Protein AF-B9TML6-F1 (afdb_monomer_lite)

Radius of gyration: 19.42 Å; chains: 1; bounding box: 52×46×49 Å

Structure (mmCIF, N/CA/C/O backbone):
data_AF-B9TML6-F1
#
_entry.id   AF-B9TML6-F1
#
loop_
_atom_site.group_PDB
_atom_site.id
_atom_site.type_symbol
_atom_site.label_atom_id
_atom_site.label_alt_id
_atom_site.label_comp_id
_atom_site.label_asym_id
_atom_site.label_entity_id
_atom_site.label_seq_id
_atom_site.pdbx_PDB_ins_code
_atom_site.Cartn_x
_atom_site.Cartn_y
_atom_site.Cartn_z
_atom_site.occupancy
_atom_site.B_iso_or_equiv
_atom_site.auth_seq_id
_atom_site.auth_comp_id
_atom_site.auth_asym_id
_atom_site.auth_atom_id
_atom_site.pdbx_PDB_model_num
ATOM 1 N N . MET A 1 1 ? -9.727 -17.013 -5.588 1.00 80.00 1 MET A N 1
ATOM 2 C CA . MET A 1 1 ? -9.306 -15.836 -4.798 1.00 80.00 1 MET A CA 1
ATOM 3 C C . MET A 1 1 ? -10.436 -15.204 -3.983 1.00 80.00 1 MET A C 1
ATOM 5 O O . MET A 1 1 ? -10.333 -15.235 -2.771 1.00 80.00 1 MET A O 1
ATOM 9 N N . ASN A 1 2 ? -11.520 -14.690 -4.584 1.00 82.75 2 ASN A N 1
ATOM 10 C CA . ASN A 1 2 ? -12.543 -13.924 -3.839 1.00 82.75 2 ASN A CA 1
ATOM 11 C C . ASN A 1 2 ? -13.121 -14.637 -2.608 1.00 82.75 2 ASN A C 1
ATOM 13 O O . ASN A 1 2 ? -13.168 -14.024 -1.554 1.00 82.75 2 ASN A O 1
ATOM 17 N N . ARG A 1 3 ? -13.491 -15.921 -2.714 1.00 85.56 3 ARG A N 1
ATOM 18 C CA . ARG A 1 3 ? -13.964 -16.702 -1.554 1.00 85.56 3 ARG A CA 1
ATOM 19 C C . ARG A 1 3 ? -12.933 -16.762 -0.427 1.00 85.56 3 ARG A C 1
ATOM 21 O O . ARG A 1 3 ? -13.266 -16.479 0.703 1.00 85.56 3 ARG A O 1
ATOM 28 N N . ILE A 1 4 ? -11.660 -17.006 -0.740 1.00 87.69 4 ILE A N 1
ATOM 29 C CA . ILE A 1 4 ? -10.574 -17.028 0.260 1.00 87.69 4 ILE A CA 1
ATOM 30 C C . ILE A 1 4 ? -10.488 -15.682 0.999 1.00 87.69 4 ILE A C 1
ATOM 32 O O . ILE A 1 4 ? -10.359 -15.639 2.216 1.00 87.69 4 ILE A O 1
ATOM 36 N N . VAL A 1 5 ? -10.593 -14.568 0.271 1.00 86.56 5 VAL A N 1
ATOM 37 C CA . VAL A 1 5 ? -10.527 -13.231 0.877 1.00 86.56 5 VAL A CA 1
ATOM 38 C C . VAL A 1 5 ? -11.764 -12.940 1.732 1.00 86.56 5 VAL A C 1
ATOM 40 O O . VAL A 1 5 ? -11.632 -12.541 2.885 1.00 86.56 5 VAL A O 1
ATOM 43 N N . GLN A 1 6 ? -12.957 -13.138 1.171 1.00 85.50 6 GLN A N 1
ATOM 44 C CA . GLN A 1 6 ? -14.222 -12.784 1.819 1.00 85.50 6 GLN A CA 1
ATOM 45 C C . GLN A 1 6 ? -14.554 -13.723 2.983 1.00 85.50 6 GLN A C 1
ATOM 47 O O . GLN A 1 6 ? -14.945 -13.266 4.054 1.00 85.50 6 GLN A O 1
ATOM 52 N N . ASP A 1 7 ? -14.356 -15.023 2.781 1.00 86.38 7 ASP A N 1
ATOM 53 C CA . ASP A 1 7 ? -14.795 -16.062 3.706 1.00 86.38 7 ASP A CA 1
ATOM 54 C C . ASP A 1 7 ? -13.730 -16.370 4.771 1.00 86.38 7 ASP A C 1
ATOM 56 O O . ASP A 1 7 ? -14.095 -16.824 5.850 1.00 86.38 7 ASP A O 1
ATOM 60 N N . ASN A 1 8 ? -12.440 -16.082 4.526 1.00 88.75 8 ASN A N 1
ATOM 61 C CA . ASN A 1 8 ? -11.364 -16.380 5.484 1.00 88.75 8 ASN A CA 1
ATOM 62 C C . ASN A 1 8 ? -10.639 -15.108 5.945 1.00 88.75 8 ASN A C 1
ATOM 64 O O . ASN A 1 8 ? -10.684 -14.767 7.128 1.00 88.75 8 ASN A O 1
ATOM 68 N N . ALA A 1 9 ? -9.991 -14.382 5.026 1.00 89.44 9 ALA A N 1
ATOM 69 C CA . ALA A 1 9 ? -9.112 -13.267 5.395 1.00 89.44 9 ALA A CA 1
ATOM 70 C C . ALA A 1 9 ? -9.860 -12.173 6.172 1.00 89.44 9 ALA A C 1
ATOM 72 O O . ALA A 1 9 ? -9.376 -11.696 7.198 1.00 89.44 9 ALA A O 1
ATOM 73 N N . TYR A 1 10 ? -11.067 -11.802 5.734 1.00 88.62 10 TYR A N 1
ATOM 74 C CA . TYR A 1 10 ? -11.874 -10.804 6.440 1.00 88.62 10 TYR A CA 1
ATOM 75 C C . TYR A 1 10 ? -12.418 -11.283 7.784 1.00 88.62 10 TYR A C 1
ATOM 77 O O . TYR A 1 10 ? -12.566 -10.457 8.684 1.00 88.62 10 TYR A O 1
ATOM 85 N N . GLN A 1 11 ? -12.636 -12.585 7.976 1.00 89.62 11 GLN A N 1
ATOM 86 C CA . GLN A 1 11 ? -13.000 -13.113 9.293 1.00 89.62 11 GLN A CA 1
ATOM 87 C C . GLN A 1 11 ? -11.833 -13.004 10.279 1.00 89.62 11 GLN A C 1
ATOM 89 O O . GLN A 1 11 ? -12.021 -12.531 11.401 1.00 89.62 11 GLN A O 1
ATOM 94 N N . GLN A 1 12 ? -10.618 -13.369 9.853 1.00 91.06 12 GLN A N 1
ATOM 95 C CA . GLN A 1 12 ? -9.415 -13.199 10.677 1.00 91.06 12 GLN A CA 1
ATOM 96 C C . GLN A 1 12 ? -9.164 -11.719 10.989 1.00 91.06 12 GLN A C 1
ATOM 98 O O . GLN A 1 12 ? -8.858 -11.354 12.123 1.00 91.06 12 GLN A O 1
ATOM 103 N N . LEU A 1 13 ? -9.353 -10.844 10.003 1.00 92.44 13 LEU A N 1
ATOM 104 C CA . LEU A 1 13 ? -9.166 -9.410 10.176 1.00 92.44 13 LEU A CA 1
ATOM 105 C C . LEU A 1 13 ? -10.182 -8.800 11.152 1.00 92.44 13 LEU A C 1
ATOM 107 O O . LEU A 1 13 ? -9.804 -7.980 11.984 1.00 92.44 13 LEU A O 1
ATOM 111 N N . ASP A 1 14 ? -11.448 -9.225 11.102 1.00 93.00 14 ASP A N 1
ATOM 112 C CA . ASP A 1 14 ? -12.479 -8.811 12.063 1.00 93.00 14 ASP A CA 1
ATOM 113 C C . ASP A 1 14 ? -12.187 -9.344 13.479 1.00 93.00 14 ASP A C 1
ATOM 115 O O . ASP A 1 14 ? -12.376 -8.620 14.461 1.00 93.00 14 ASP A O 1
ATOM 119 N N . TYR A 1 15 ? -11.642 -10.562 13.599 1.00 93.75 15 TYR A N 1
ATOM 120 C CA . TYR A 1 15 ? -11.131 -11.086 14.869 1.00 93.75 15 TYR A CA 1
ATOM 121 C C . TYR A 1 15 ? -10.017 -10.196 15.438 1.00 93.75 15 TYR A C 1
ATOM 123 O O . TYR A 1 15 ? -10.124 -9.740 16.579 1.00 93.75 15 TYR A O 1
ATOM 131 N N . PHE A 1 16 ? -8.982 -9.891 14.648 1.00 94.00 16 PHE A N 1
ATOM 132 C CA . PHE A 1 16 ? -7.877 -9.038 15.095 1.00 94.00 16 PHE A CA 1
ATOM 133 C C . PHE A 1 16 ? -8.331 -7.610 15.401 1.00 94.00 16 PHE A C 1
ATOM 135 O O . PHE A 1 16 ? -7.851 -7.015 16.366 1.00 94.00 16 PHE A O 1
ATOM 142 N N . PHE A 1 17 ? -9.296 -7.083 14.646 1.00 96.19 17 PHE A N 1
ATOM 143 C CA . PHE A 1 17 ? -9.922 -5.793 14.921 1.00 96.19 17 PHE A CA 1
ATOM 144 C C . PHE A 1 17 ? -10.561 -5.775 16.311 1.00 96.19 17 PHE A C 1
ATOM 146 O O . PHE A 1 17 ? -10.231 -4.922 17.134 1.00 96.19 17 PHE A O 1
ATOM 153 N N . LYS A 1 18 ? -11.440 -6.741 16.602 1.00 96.06 18 LYS A N 1
ATOM 154 C CA . LYS A 1 18 ? -12.132 -6.848 17.897 1.00 96.06 18 LYS A CA 1
ATOM 155 C C . LYS A 1 18 ? -11.157 -7.077 19.047 1.00 96.06 18 LYS A C 1
ATOM 157 O O . LYS A 1 18 ? -11.295 -6.460 20.105 1.00 96.06 18 LYS A O 1
ATOM 162 N N . LYS A 1 19 ? -10.159 -7.939 18.834 1.00 96.44 19 LYS A N 1
ATOM 163 C CA . LYS A 1 19 ? -9.112 -8.223 19.817 1.00 96.44 19 LYS A CA 1
ATOM 164 C C . LYS A 1 19 ? -8.326 -6.958 20.155 1.00 96.44 19 LYS A C 1
ATOM 166 O O . LYS A 1 19 ? -8.203 -6.628 21.330 1.00 96.44 19 LYS A O 1
ATOM 171 N N . LEU A 1 20 ? -7.869 -6.208 19.150 1.00 96.69 20 LEU A N 1
ATOM 172 C CA . LEU A 1 20 ? -7.125 -4.968 19.369 1.00 96.69 20 LEU A CA 1
ATOM 173 C C . LEU A 1 20 ? -7.991 -3.865 19.992 1.00 96.69 20 LEU A C 1
ATOM 175 O O . LEU A 1 20 ? -7.527 -3.175 20.895 1.00 96.69 20 LEU A O 1
ATOM 179 N N . ALA A 1 21 ? -9.250 -3.727 19.575 1.00 96.81 21 ALA A N 1
ATOM 180 C CA . ALA A 1 21 ? -10.183 -2.774 20.178 1.00 96.81 21 ALA A CA 1
ATOM 181 C C . ALA A 1 21 ? -10.402 -3.041 21.680 1.00 96.81 21 ALA A C 1
ATOM 183 O O . ALA A 1 21 ? -10.514 -2.106 22.475 1.00 96.81 21 ALA A O 1
ATOM 184 N N . THR A 1 22 ? -10.417 -4.319 22.068 1.00 97.06 22 THR A N 1
ATOM 185 C CA . THR A 1 22 ? -10.632 -4.757 23.453 1.00 97.06 22 THR A CA 1
ATOM 186 C C . THR A 1 22 ? -9.359 -4.657 24.295 1.00 97.06 22 THR A C 1
ATOM 188 O O . THR A 1 22 ? -9.373 -4.075 25.377 1.00 97.06 22 THR A O 1
ATOM 191 N N . GLU A 1 23 ? -8.254 -5.227 23.811 1.00 97.00 23 GLU A N 1
ATOM 192 C CA . GLU A 1 23 ? -7.016 -5.406 24.585 1.00 97.00 23 GLU A CA 1
ATOM 193 C C . GLU A 1 23 ? -6.050 -4.218 24.468 1.00 97.00 23 GLU A C 1
ATOM 195 O O . GLU A 1 23 ? -5.189 -4.036 25.333 1.00 97.00 23 GLU A O 1
ATOM 200 N N . LYS A 1 24 ? -6.207 -3.379 23.435 1.00 94.88 24 LYS A N 1
ATOM 201 C CA . LYS A 1 24 ? -5.390 -2.184 23.178 1.00 94.88 24 LYS A CA 1
ATOM 202 C C . LYS A 1 24 ? -3.889 -2.514 23.178 1.00 94.88 24 LYS A C 1
ATOM 204 O O . LYS A 1 24 ? -3.476 -3.540 22.644 1.00 94.88 24 LYS A O 1
ATOM 209 N N . GLU A 1 25 ? -3.059 -1.664 23.783 1.00 93.00 25 GLU A N 1
ATOM 210 C CA . GLU A 1 25 ? -1.607 -1.872 23.919 1.00 93.00 25 GLU A CA 1
ATOM 211 C C . GLU A 1 25 ? -1.243 -3.153 24.691 1.00 93.00 25 GLU A C 1
ATOM 213 O O . GLU A 1 25 ? -0.120 -3.645 24.579 1.00 93.00 25 GLU A O 1
ATOM 218 N N . GLY A 1 26 ? -2.190 -3.703 25.462 1.00 94.81 26 GLY A N 1
ATOM 219 C CA . GLY A 1 26 ? -2.042 -4.953 26.202 1.00 94.81 26 GLY A CA 1
ATOM 220 C C . GLY A 1 26 ? -2.213 -6.215 25.355 1.00 94.81 26 GLY A C 1
ATOM 221 O O . GLY A 1 26 ? -2.091 -7.308 25.905 1.00 94.81 26 GLY A O 1
ATOM 222 N N . ILE A 1 27 ? -2.487 -6.090 24.050 1.00 95.56 27 ILE A N 1
ATOM 223 C CA . ILE A 1 27 ? -2.681 -7.239 23.164 1.00 95.56 27 ILE A CA 1
ATOM 224 C C . ILE A 1 27 ? -1.459 -8.169 23.157 1.00 95.56 27 ILE A C 1
ATOM 226 O O . ILE A 1 27 ? -0.306 -7.736 23.052 1.00 95.56 27 ILE A O 1
ATOM 230 N N . VAL A 1 28 ? -1.736 -9.472 23.217 1.00 94.38 28 VAL A N 1
ATOM 231 C CA . VAL A 1 28 ? -0.744 -10.538 23.043 1.00 94.38 28 VAL A CA 1
ATOM 232 C C . VAL A 1 28 ? -1.143 -11.416 21.860 1.00 94.38 28 VAL A C 1
ATOM 234 O O . VAL A 1 28 ? -2.297 -11.841 21.760 1.00 94.38 28 VAL A O 1
ATOM 237 N N . MET A 1 29 ? -0.183 -11.688 20.975 1.00 90.94 29 MET A N 1
ATOM 238 C CA . MET A 1 29 ? -0.327 -12.580 19.819 1.00 90.94 29 MET A CA 1
ATOM 239 C C . MET A 1 29 ? 0.812 -13.597 19.844 1.00 90.94 29 MET A C 1
ATOM 241 O O . MET A 1 29 ? 1.977 -13.203 19.895 1.00 90.94 29 MET A O 1
ATOM 245 N N . ASP A 1 30 ? 0.480 -14.887 19.891 1.00 89.62 30 ASP A N 1
ATOM 246 C CA . ASP A 1 30 ? 1.447 -15.996 19.937 1.00 89.62 30 ASP A CA 1
ATOM 247 C C . ASP A 1 30 ? 2.535 -15.826 21.013 1.00 89.62 30 ASP A C 1
ATOM 249 O O . ASP A 1 30 ? 3.722 -16.058 20.799 1.00 89.62 30 ASP A O 1
ATOM 253 N N . GLY A 1 31 ? 2.126 -15.351 22.195 1.00 91.81 31 GLY A N 1
ATOM 254 C CA . GLY A 1 31 ? 3.025 -15.092 23.325 1.00 91.81 31 GLY A CA 1
ATOM 255 C C . GLY A 1 31 ? 3.874 -13.821 23.201 1.00 91.81 31 GLY A C 1
ATOM 256 O O . GLY A 1 31 ? 4.666 -13.529 24.095 1.00 91.81 31 GLY A O 1
ATOM 257 N N . THR A 1 32 ? 3.703 -13.036 22.136 1.00 91.94 32 THR A N 1
ATOM 258 C CA . THR A 1 32 ? 4.442 -11.790 21.893 1.00 91.94 32 THR A CA 1
ATOM 259 C C . THR A 1 32 ? 3.571 -10.558 22.134 1.00 91.94 32 THR A C 1
ATOM 261 O O . THR A 1 32 ? 2.361 -10.594 21.921 1.00 91.94 32 THR A O 1
ATOM 264 N N . SER A 1 33 ? 4.183 -9.453 22.573 1.00 93.81 33 SER A N 1
ATOM 265 C CA . SER A 1 33 ? 3.533 -8.138 22.679 1.00 93.81 33 SER A CA 1
ATOM 266 C C . SER A 1 33 ? 3.885 -7.292 21.447 1.00 93.81 33 SER A C 1
ATOM 268 O O . SER A 1 33 ? 4.979 -6.719 21.411 1.00 93.81 33 SER A O 1
ATOM 270 N N . PRO A 1 34 ? 2.994 -7.163 20.447 1.00 90.81 34 PRO A N 1
ATOM 271 C CA . PRO A 1 34 ? 3.311 -6.523 19.168 1.00 90.81 34 PRO A CA 1
ATOM 272 C C . PRO A 1 34 ? 3.770 -5.068 19.320 1.00 90.81 34 PRO A C 1
ATOM 274 O O . PRO A 1 34 ? 4.733 -4.654 18.678 1.00 90.81 34 PRO A O 1
ATOM 277 N N . PHE A 1 35 ? 3.163 -4.315 20.243 1.00 91.31 35 PHE A N 1
ATOM 278 C CA . PHE A 1 35 ? 3.528 -2.922 20.536 1.00 91.31 35 PHE A CA 1
ATOM 279 C C . PHE A 1 35 ? 4.907 -2.749 21.194 1.00 91.31 35 PHE A C 1
ATOM 281 O O . PHE A 1 35 ? 5.397 -1.631 21.302 1.00 91.31 35 PHE A O 1
ATOM 288 N N . LYS A 1 36 ? 5.562 -3.842 21.607 1.00 90.94 36 LYS A N 1
ATOM 289 C CA . LYS A 1 36 ? 6.926 -3.837 22.165 1.00 90.94 36 LYS A CA 1
ATOM 290 C C . LYS A 1 36 ? 7.972 -4.400 21.197 1.00 90.94 36 LYS A C 1
ATOM 292 O O . LYS A 1 36 ? 9.129 -4.546 21.574 1.00 90.94 36 LYS A O 1
ATOM 297 N N . SER A 1 37 ? 7.582 -4.723 19.963 1.00 87.44 37 SER A N 1
ATOM 298 C CA . SER A 1 37 ? 8.462 -5.355 18.968 1.00 87.44 37 SER A CA 1
ATOM 299 C C . SER A 1 37 ? 9.495 -4.408 18.342 1.00 87.44 37 SER A C 1
ATOM 301 O O . SER A 1 37 ? 10.453 -4.874 17.731 1.00 87.44 37 SER A O 1
ATOM 303 N N . GLY A 1 38 ? 9.310 -3.088 18.467 1.00 88.00 38 GLY A N 1
ATOM 304 C CA . GLY A 1 38 ? 10.141 -2.094 17.780 1.00 88.00 38 GLY A CA 1
ATOM 305 C C . GLY A 1 38 ? 9.853 -1.970 16.276 1.00 88.00 38 GLY A C 1
ATOM 306 O O . GLY A 1 38 ? 10.683 -1.439 15.537 1.00 88.00 38 GLY A O 1
ATOM 307 N N . ASP A 1 39 ? 8.699 -2.460 15.804 1.00 91.19 39 ASP A N 1
ATOM 308 C CA . ASP A 1 39 ? 8.278 -2.321 14.408 1.00 91.19 39 ASP A CA 1
ATOM 309 C C . ASP A 1 39 ? 8.006 -0.851 14.045 1.00 91.19 39 ASP A C 1
ATOM 311 O O . ASP A 1 39 ? 6.999 -0.257 14.430 1.00 91.19 39 ASP A O 1
ATOM 315 N N . LYS A 1 40 ? 8.905 -0.289 13.232 1.00 91.94 40 LYS A N 1
ATOM 316 C CA . LYS A 1 40 ? 8.892 1.104 12.759 1.00 91.94 40 LYS A CA 1
ATOM 317 C C . LYS A 1 40 ? 7.721 1.449 11.831 1.00 91.94 40 LYS A C 1
ATOM 319 O O . LYS A 1 40 ? 7.590 2.606 11.436 1.00 91.94 40 LYS A O 1
ATOM 324 N N . PHE A 1 41 ? 6.922 0.463 11.423 1.00 94.81 41 PHE A N 1
ATOM 325 C CA . PHE A 1 41 ? 5.795 0.624 10.499 1.00 94.81 41 PHE A CA 1
ATOM 326 C C . PHE A 1 41 ? 4.451 0.280 11.146 1.00 94.81 41 PHE A C 1
ATOM 328 O O . PHE A 1 41 ? 3.427 0.262 10.456 1.00 94.81 41 PHE A O 1
ATOM 335 N N . LEU A 1 42 ? 4.453 -0.040 12.445 1.00 94.25 42 LEU A N 1
ATOM 336 C CA . LEU A 1 42 ? 3.300 -0.606 13.136 1.00 94.25 42 LEU A CA 1
ATOM 337 C C . LEU A 1 42 ? 2.039 0.263 13.011 1.00 94.25 42 LEU A C 1
ATOM 339 O O . LEU A 1 42 ? 1.012 -0.293 12.617 1.00 94.25 42 LEU A O 1
ATOM 343 N N . PRO A 1 43 ? 2.073 1.593 13.241 1.00 96.31 43 PRO A N 1
ATOM 344 C CA . PRO A 1 43 ? 0.866 2.411 13.123 1.00 96.31 43 PRO A CA 1
ATOM 345 C C . PRO A 1 43 ? 0.258 2.361 11.718 1.00 96.31 43 PRO A C 1
ATOM 347 O O . PRO A 1 43 ? -0.953 2.214 11.572 1.00 96.31 43 PRO A O 1
ATOM 350 N N . GLY A 1 44 ? 1.094 2.409 10.675 1.00 97.62 44 GLY A N 1
ATOM 351 C CA . GLY A 1 44 ? 0.646 2.276 9.290 1.00 97.62 44 GLY A CA 1
ATOM 352 C C . GLY A 1 44 ? 0.028 0.915 8.973 1.00 97.62 44 GLY A C 1
ATOM 353 O O . GLY A 1 44 ? -1.009 0.858 8.315 1.00 97.62 44 GLY A O 1
ATOM 354 N N . LYS A 1 45 ? 0.624 -0.179 9.467 1.00 95.88 45 LYS A N 1
ATOM 355 C CA . LYS A 1 45 ? 0.088 -1.541 9.295 1.00 95.88 45 LYS A CA 1
ATOM 356 C C . LYS A 1 45 ? -1.253 -1.719 10.004 1.00 95.88 45 LYS A C 1
ATOM 358 O O . LYS A 1 45 ? -2.170 -2.291 9.421 1.00 95.88 45 LYS A O 1
ATOM 3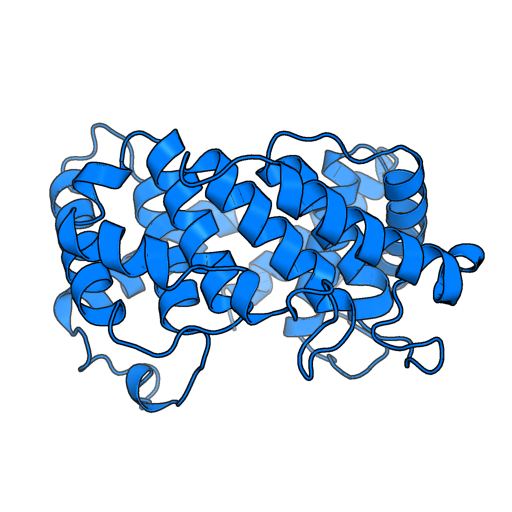63 N N . VAL A 1 46 ? -1.375 -1.208 11.232 1.00 96.19 46 VAL A N 1
ATOM 364 C CA . VAL A 1 46 ? -2.631 -1.228 11.997 1.00 96.19 46 VAL A CA 1
ATOM 365 C C . VAL A 1 46 ? -3.705 -0.429 11.265 1.00 96.19 46 VAL A C 1
ATOM 367 O O . VAL A 1 46 ? -4.799 -0.948 11.060 1.00 96.19 46 VAL A O 1
ATOM 370 N N . ALA A 1 47 ? -3.388 0.785 10.805 1.00 97.88 47 ALA A N 1
ATOM 371 C CA . ALA A 1 47 ? -4.317 1.594 10.021 1.00 97.88 47 ALA A CA 1
ATOM 372 C C . ALA A 1 47 ? -4.785 0.844 8.763 1.00 97.88 47 ALA A C 1
ATOM 374 O O . ALA A 1 47 ? -5.985 0.662 8.577 1.00 97.88 47 ALA A O 1
ATOM 375 N N . ALA A 1 48 ? -3.858 0.332 7.948 1.00 96.81 48 ALA A N 1
ATOM 376 C CA . ALA A 1 48 ? -4.192 -0.375 6.712 1.00 96.81 48 ALA A CA 1
ATOM 377 C C . ALA A 1 48 ? -5.017 -1.643 6.950 1.00 96.81 48 ALA A C 1
ATOM 379 O O . ALA A 1 48 ? -6.076 -1.811 6.342 1.00 96.81 48 ALA A O 1
ATOM 380 N N . GLY A 1 49 ? -4.573 -2.509 7.863 1.00 94.31 49 GLY A N 1
ATOM 381 C CA . GLY A 1 49 ? -5.280 -3.741 8.193 1.00 94.31 49 GLY A CA 1
ATOM 382 C C . GLY A 1 49 ? -6.681 -3.458 8.729 1.00 94.31 49 GLY A C 1
ATOM 383 O O . GLY A 1 49 ? -7.669 -3.945 8.192 1.00 94.31 49 GLY A O 1
ATOM 384 N N . LEU A 1 50 ? -6.810 -2.616 9.750 1.00 95.38 50 LEU A N 1
ATOM 385 C CA . LEU A 1 50 ? -8.113 -2.373 10.371 1.00 95.38 50 LEU A CA 1
ATOM 386 C C . LEU A 1 50 ? -9.028 -1.486 9.517 1.00 95.38 50 LEU A C 1
ATOM 388 O O . LEU A 1 50 ? -10.250 -1.623 9.570 1.00 95.38 50 LEU A O 1
ATOM 392 N N . GLY A 1 51 ? -8.458 -0.622 8.676 1.00 96.81 51 GLY A N 1
ATOM 393 C CA . GLY A 1 51 ? -9.200 0.193 7.720 1.00 96.81 51 GLY A CA 1
ATOM 394 C C . GLY A 1 51 ? -9.936 -0.664 6.691 1.00 96.81 51 GLY A C 1
ATOM 395 O O . GLY A 1 51 ? -11.067 -0.343 6.327 1.00 96.81 51 GLY A O 1
ATOM 396 N N . HIS A 1 52 ? -9.362 -1.804 6.290 1.00 94.50 52 HIS A N 1
ATOM 397 C CA . HIS A 1 52 ? -10.042 -2.766 5.421 1.00 94.50 52 HIS A CA 1
ATOM 398 C C . HIS A 1 52 ? -11.332 -3.326 6.033 1.00 94.50 52 HIS A C 1
ATOM 400 O O . HIS A 1 52 ? -12.281 -3.559 5.284 1.00 94.50 52 HIS A O 1
ATOM 406 N N . VAL A 1 53 ? -11.416 -3.490 7.359 1.00 95.50 53 VAL A N 1
ATOM 407 C CA . VAL A 1 53 ? -12.659 -3.923 8.025 1.00 95.50 53 VAL A CA 1
ATOM 408 C C . VAL A 1 53 ? -13.753 -2.880 7.833 1.00 95.50 53 VAL A C 1
ATOM 410 O O . VAL A 1 53 ? -14.877 -3.222 7.471 1.00 95.50 53 VAL A O 1
ATOM 413 N N . LEU A 1 54 ? -13.426 -1.600 8.024 1.00 96.94 54 LEU A N 1
ATOM 414 C CA . LEU A 1 54 ? -14.383 -0.508 7.845 1.00 96.94 54 LEU A CA 1
ATOM 415 C C . LEU A 1 54 ? -14.847 -0.394 6.393 1.00 96.94 54 LEU A C 1
ATOM 417 O O . LEU A 1 54 ? -16.041 -0.276 6.137 1.00 96.94 54 LEU A O 1
ATOM 421 N N . LEU A 1 55 ? -13.906 -0.455 5.448 1.00 95.81 55 LEU A N 1
ATOM 422 C CA . LEU A 1 55 ? -14.176 -0.302 4.017 1.00 95.81 55 LEU A CA 1
ATOM 423 C C . LEU A 1 55 ? -15.022 -1.444 3.435 1.00 95.81 55 LEU A C 1
ATOM 425 O O . LEU A 1 55 ? -15.699 -1.234 2.433 1.00 95.81 55 LEU A O 1
ATOM 429 N N . ASN A 1 56 ? -14.997 -2.626 4.059 1.00 93.38 56 ASN A N 1
ATOM 430 C CA . ASN A 1 56 ? -15.787 -3.790 3.643 1.00 93.38 56 ASN A CA 1
ATOM 431 C C . ASN A 1 56 ? -17.030 -4.039 4.511 1.00 93.38 56 ASN A C 1
ATOM 433 O O . ASN A 1 56 ? -17.779 -4.974 4.244 1.00 93.38 56 ASN A O 1
ATOM 437 N N . THR A 1 57 ? -17.277 -3.220 5.536 1.00 94.25 57 THR A N 1
ATOM 438 C CA . THR A 1 57 ? -18.519 -3.300 6.314 1.00 94.25 57 THR A CA 1
ATOM 439 C C . THR A 1 57 ? -19.634 -2.550 5.559 1.00 94.25 57 THR A C 1
ATOM 441 O O . THR A 1 57 ? -19.423 -1.391 5.187 1.00 94.25 57 THR A O 1
ATOM 444 N N . PRO A 1 58 ? -20.816 -3.158 5.317 1.00 94.56 58 PRO A N 1
ATOM 445 C CA . PRO A 1 58 ? -21.938 -2.481 4.663 1.00 94.56 58 PRO A CA 1
ATOM 446 C C . PRO A 1 58 ? -22.345 -1.183 5.372 1.00 94.56 58 PRO A C 1
ATOM 448 O O . PRO A 1 58 ? -22.250 -1.061 6.593 1.00 94.56 58 PRO A O 1
ATOM 451 N N . LYS A 1 59 ? -22.818 -0.188 4.611 1.00 93.62 59 LYS A N 1
ATOM 452 C CA . LYS A 1 59 ? -23.154 1.146 5.154 1.00 93.62 59 LYS A CA 1
ATOM 453 C C . LYS A 1 59 ? -24.313 1.121 6.155 1.00 93.62 59 LYS A C 1
ATOM 455 O O . LYS A 1 59 ? -24.384 1.992 7.018 1.00 93.62 59 LYS A O 1
ATOM 460 N N . ASP A 1 60 ? -25.211 0.161 5.998 1.00 95.12 60 ASP A N 1
ATOM 461 C CA . ASP A 1 60 ? -26.390 -0.105 6.819 1.00 95.12 60 ASP A CA 1
ATOM 462 C C . ASP A 1 60 ? -26.142 -1.161 7.908 1.00 95.12 60 ASP A C 1
ATOM 464 O O . ASP A 1 60 ? -27.050 -1.472 8.677 1.00 95.12 60 ASP A O 1
ATOM 468 N N . ASP A 1 61 ? -24.914 -1.680 8.021 1.00 96.69 61 ASP A N 1
ATOM 469 C CA . ASP A 1 61 ? -24.557 -2.639 9.060 1.00 96.69 61 ASP A CA 1
ATOM 470 C C . ASP A 1 61 ? -24.666 -1.986 10.457 1.00 96.69 61 ASP A C 1
ATOM 472 O O . ASP A 1 61 ? -24.025 -0.957 10.720 1.00 96.69 61 ASP A O 1
ATOM 476 N N . PRO A 1 62 ? -25.439 -2.571 11.393 1.00 97.50 62 PRO A N 1
ATOM 477 C CA . PRO A 1 62 ? -25.658 -1.992 12.718 1.00 97.50 62 PRO A CA 1
ATOM 478 C C . PRO A 1 62 ? -24.390 -1.949 13.584 1.00 97.50 62 PRO A C 1
ATOM 480 O O . PRO A 1 62 ? -24.339 -1.187 14.549 1.00 97.50 62 PRO A O 1
ATOM 483 N N . SER A 1 63 ? -23.357 -2.732 13.257 1.00 96.50 63 SER A N 1
ATOM 484 C CA . SER A 1 63 ? -22.064 -2.720 13.948 1.00 96.50 63 SER A CA 1
ATOM 485 C C . SER A 1 63 ? -21.135 -1.602 13.467 1.00 96.50 63 SER A C 1
ATOM 487 O O . SER A 1 63 ? -20.215 -1.222 14.198 1.00 96.50 63 SER A O 1
ATOM 489 N N . LEU A 1 64 ? -21.374 -1.025 12.280 1.00 97.50 64 LEU A N 1
ATOM 490 C CA . LEU A 1 64 ? -20.496 -0.015 11.683 1.00 97.50 64 LEU A CA 1
ATOM 491 C C . LEU A 1 64 ? -20.246 1.201 12.597 1.00 97.50 64 LEU A C 1
ATOM 493 O O . LEU A 1 64 ? -19.090 1.619 12.701 1.00 97.50 64 LEU A O 1
ATOM 497 N N . PRO A 1 65 ? -21.247 1.781 13.297 1.00 97.94 65 PRO A N 1
ATOM 498 C CA . PRO A 1 65 ? -20.999 2.879 14.230 1.00 97.94 65 PRO A CA 1
ATOM 499 C C . PRO A 1 65 ? -20.000 2.523 15.339 1.00 97.94 65 PRO A C 1
ATOM 501 O O . PRO A 1 65 ? -19.132 3.339 15.649 1.00 97.94 65 PRO A O 1
ATOM 504 N N . GLN A 1 66 ? -20.089 1.310 15.895 1.00 97.94 66 GLN A N 1
ATOM 505 C CA . GLN A 1 66 ? -19.164 0.846 16.929 1.00 97.94 66 GLN A CA 1
ATOM 506 C C . GLN A 1 66 ? -17.769 0.616 16.345 1.00 97.94 66 GLN A C 1
ATOM 508 O O . GLN A 1 66 ? -16.801 1.133 16.892 1.00 97.94 66 GLN A O 1
ATOM 513 N N . LYS A 1 67 ? -17.663 -0.046 15.184 1.00 98.06 67 LYS A N 1
ATOM 514 C CA . LYS A 1 67 ? -16.372 -0.249 14.507 1.00 98.06 67 LYS A CA 1
ATOM 515 C C . LYS A 1 67 ? -15.671 1.077 14.197 1.00 98.06 67 LYS A C 1
ATOM 517 O O . LYS A 1 67 ? -14.469 1.202 14.391 1.00 98.06 67 LYS A O 1
ATOM 522 N N . LEU A 1 68 ? -16.406 2.101 13.759 1.00 98.50 68 LEU A N 1
ATOM 523 C CA . LEU A 1 68 ? -15.837 3.433 13.521 1.00 98.50 68 LEU A CA 1
ATOM 524 C C . LEU A 1 68 ? -15.303 4.076 14.806 1.00 98.50 68 LEU A C 1
ATOM 526 O O . LEU A 1 68 ? -14.241 4.696 14.776 1.00 98.50 68 LEU A O 1
ATOM 530 N N . LYS A 1 69 ? -16.013 3.912 15.928 1.00 98.25 69 LYS A N 1
ATOM 531 C CA . LYS A 1 69 ? -15.545 4.377 17.238 1.00 98.25 69 LYS A CA 1
ATOM 532 C C . LYS A 1 69 ? -14.286 3.624 17.676 1.00 98.25 69 LYS A C 1
ATOM 534 O O . LYS A 1 69 ? -13.325 4.258 18.091 1.00 98.25 69 LYS A O 1
ATOM 539 N N . ASP A 1 70 ? -14.272 2.303 17.552 1.00 98.38 70 ASP A N 1
ATOM 540 C CA . ASP A 1 70 ? -13.127 1.479 17.946 1.00 98.38 70 ASP A CA 1
ATOM 541 C C . ASP A 1 70 ? -11.888 1.809 17.103 1.00 98.38 70 ASP A C 1
ATOM 543 O O . ASP A 1 70 ? -10.795 1.979 17.639 1.00 98.38 70 ASP A O 1
ATOM 547 N N . TYR A 1 71 ? -12.059 1.995 15.790 1.00 98.44 71 TYR A N 1
ATOM 548 C CA . TYR A 1 71 ? -10.975 2.436 14.913 1.00 98.44 71 TYR A CA 1
ATOM 549 C C . TYR A 1 71 ? -10.446 3.818 15.317 1.00 98.44 71 TYR A C 1
ATOM 551 O O . TYR A 1 71 ? -9.234 4.027 15.326 1.00 98.44 71 TYR A O 1
ATOM 559 N N . ARG A 1 72 ? -11.330 4.750 15.700 1.00 98.50 72 ARG A N 1
ATOM 560 C CA . ARG A 1 72 ? -10.931 6.067 16.214 1.00 98.50 72 ARG A CA 1
ATOM 561 C C . ARG A 1 72 ? -10.092 5.945 17.480 1.00 98.50 72 ARG A C 1
ATOM 563 O O . ARG A 1 72 ? -9.031 6.557 17.549 1.00 98.50 72 ARG A O 1
ATOM 570 N N . ASP A 1 73 ? -10.534 5.136 18.437 1.00 98.19 73 ASP A N 1
ATOM 571 C CA . ASP A 1 73 ? -9.817 4.921 19.696 1.00 98.19 73 ASP A CA 1
ATOM 572 C C . ASP A 1 73 ? -8.421 4.307 19.436 1.00 98.19 73 ASP A C 1
ATOM 574 O O . ASP A 1 73 ? -7.435 4.699 20.063 1.00 98.19 73 ASP A O 1
ATOM 578 N N . ILE A 1 74 ? -8.305 3.397 18.461 1.00 97.94 74 ILE A N 1
ATOM 579 C CA . ILE A 1 74 ? -7.026 2.806 18.028 1.00 97.94 74 ILE A CA 1
ATOM 580 C C . ILE A 1 74 ? -6.135 3.835 17.313 1.00 97.94 74 ILE A C 1
ATOM 582 O O . ILE A 1 74 ? -4.920 3.867 17.535 1.00 97.94 74 ILE A O 1
ATOM 586 N N . ALA A 1 75 ? -6.705 4.690 16.461 1.00 98.19 75 ALA A N 1
ATOM 587 C CA . ALA A 1 75 ? -5.967 5.761 15.796 1.00 98.19 75 ALA A CA 1
ATOM 588 C C . ALA A 1 75 ? -5.409 6.766 16.818 1.00 98.19 75 ALA A C 1
ATOM 590 O O . ALA A 1 75 ? -4.231 7.116 16.755 1.00 98.19 75 ALA A O 1
ATOM 591 N N . ASP A 1 76 ? -6.223 7.169 17.798 1.00 97.88 76 ASP A N 1
ATOM 592 C CA . ASP A 1 76 ? -5.822 8.065 18.887 1.00 97.88 76 ASP A CA 1
ATOM 593 C C . ASP A 1 76 ? -4.710 7.446 19.760 1.00 97.88 76 ASP A C 1
ATOM 595 O O . ASP A 1 76 ? -3.795 8.153 20.184 1.00 97.88 76 ASP A O 1
ATOM 599 N N . MET A 1 77 ? -4.749 6.128 19.985 1.00 96.19 77 MET A N 1
ATOM 600 C CA . MET A 1 77 ? -3.712 5.378 20.708 1.00 96.19 77 MET A CA 1
ATOM 601 C C . MET A 1 77 ? -2.386 5.311 19.931 1.00 96.19 77 MET A C 1
ATOM 603 O O . MET A 1 77 ? -1.313 5.481 20.502 1.00 96.19 77 MET A O 1
ATOM 607 N N . THR A 1 78 ? -2.441 5.077 18.619 1.00 96.25 78 THR A N 1
ATOM 608 C CA . THR A 1 78 ? -1.249 4.791 17.795 1.00 96.25 78 THR A CA 1
ATOM 609 C C . THR A 1 78 ? -0.573 6.031 17.212 1.00 96.25 78 THR A C 1
ATOM 611 O O . THR A 1 78 ? 0.594 5.961 16.836 1.00 96.25 78 THR A O 1
ATOM 614 N N . VAL A 1 79 ? -1.249 7.186 17.159 1.00 96.31 79 VAL A N 1
ATOM 615 C CA . VAL A 1 79 ? -0.713 8.418 16.538 1.00 96.31 79 VAL A CA 1
ATOM 616 C C . VAL A 1 79 ? 0.548 8.967 17.220 1.00 96.31 79 VAL A C 1
ATOM 618 O O . VAL A 1 79 ? 1.286 9.754 16.634 1.00 96.31 79 VAL A O 1
ATOM 621 N N . GLY A 1 80 ? 0.798 8.601 18.478 1.00 93.19 80 GLY A N 1
ATOM 622 C CA . GLY A 1 80 ? 2.002 9.009 19.208 1.00 93.19 80 GLY A CA 1
ATOM 623 C C . GLY A 1 80 ? 3.235 8.148 18.929 1.00 93.19 80 GLY A C 1
ATOM 624 O O . GLY A 1 80 ? 4.316 8.496 19.393 1.00 93.19 80 GLY A O 1
ATOM 625 N N . MET A 1 81 ? 3.077 7.028 18.221 1.00 94.12 81 MET A N 1
ATOM 626 C CA . MET A 1 81 ? 4.137 6.048 17.997 1.00 94.12 81 MET A CA 1
ATOM 627 C C . MET A 1 81 ? 4.980 6.396 16.767 1.00 94.12 81 MET A C 1
ATOM 629 O O . MET A 1 81 ? 4.507 7.046 15.830 1.00 94.12 81 MET A O 1
ATOM 633 N N . ASP A 1 82 ? 6.216 5.900 16.747 1.00 92.31 82 ASP A N 1
ATOM 634 C CA . ASP A 1 82 ? 7.097 6.019 15.589 1.00 92.31 82 ASP A CA 1
ATOM 635 C C . ASP A 1 82 ? 6.481 5.325 14.368 1.00 92.31 82 ASP A C 1
ATOM 637 O O . ASP A 1 82 ? 6.116 4.147 14.401 1.00 92.31 82 ASP A O 1
ATOM 641 N N . ASN A 1 83 ? 6.374 6.069 13.268 1.00 94.06 83 ASN A N 1
ATOM 642 C CA . ASN A 1 83 ? 5.844 5.570 12.008 1.00 94.06 83 ASN A CA 1
ATOM 643 C C . ASN A 1 83 ? 6.702 6.096 10.861 1.00 94.06 83 ASN A C 1
ATOM 645 O O . ASN A 1 83 ? 6.642 7.271 10.503 1.00 94.06 83 ASN A O 1
ATOM 649 N N . HIS A 1 84 ? 7.523 5.223 10.295 1.00 93.62 84 HIS A N 1
ATOM 650 C CA . HIS A 1 84 ? 8.513 5.591 9.296 1.00 93.62 84 HIS A CA 1
ATOM 651 C C . HIS A 1 84 ? 8.121 5.090 7.915 1.00 93.62 84 HIS A C 1
ATOM 653 O O . HIS A 1 84 ? 7.453 4.074 7.765 1.00 93.62 84 HIS A O 1
ATOM 659 N N . THR A 1 85 ? 8.588 5.798 6.897 1.00 94.19 85 THR A N 1
ATOM 660 C CA . THR A 1 85 ? 8.656 5.332 5.513 1.00 94.19 85 THR A CA 1
ATOM 661 C C . THR A 1 85 ? 7.399 4.632 4.968 1.00 94.19 85 THR A C 1
ATOM 663 O O . THR A 1 85 ? 6.404 5.292 4.676 1.00 94.19 85 THR A O 1
ATOM 666 N N . TRP A 1 86 ? 7.409 3.304 4.842 1.00 94.12 86 TRP A N 1
ATOM 667 C CA . TRP A 1 86 ? 6.271 2.506 4.387 1.00 94.12 86 TRP A CA 1
ATOM 668 C C . TRP A 1 86 ? 5.074 2.605 5.327 1.00 94.12 86 TRP A C 1
ATOM 670 O O . TRP A 1 8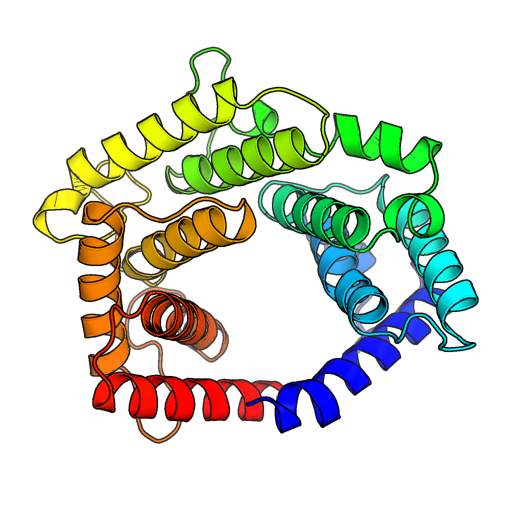6 ? 3.940 2.661 4.869 1.00 94.12 86 TRP A O 1
ATOM 680 N N . GLY A 1 87 ? 5.316 2.710 6.633 1.00 96.94 87 GLY A N 1
ATOM 681 C CA . GLY A 1 87 ? 4.277 2.977 7.618 1.00 96.94 87 GLY A CA 1
ATOM 682 C C . GLY A 1 87 ? 3.564 4.311 7.377 1.00 96.94 87 GLY A C 1
ATOM 683 O O . GLY A 1 87 ? 2.346 4.392 7.539 1.00 96.94 87 GLY A O 1
ATOM 684 N N . ILE A 1 88 ? 4.280 5.344 6.913 1.00 98.19 88 ILE A N 1
ATOM 685 C CA . ILE A 1 88 ? 3.656 6.612 6.502 1.00 98.19 88 ILE A CA 1
ATOM 686 C C . ILE A 1 88 ? 2.739 6.376 5.299 1.00 98.19 88 ILE A C 1
ATOM 688 O O . ILE A 1 88 ? 1.575 6.783 5.324 1.00 98.19 88 ILE A O 1
ATOM 692 N N . TYR A 1 89 ? 3.256 5.693 4.275 1.00 97.44 89 TYR A N 1
ATOM 693 C CA . TYR A 1 89 ? 2.509 5.364 3.063 1.00 97.44 89 TYR A CA 1
ATOM 694 C C . TYR A 1 89 ? 1.228 4.562 3.371 1.00 97.44 89 TYR A C 1
ATOM 696 O O . TYR A 1 89 ? 0.142 4.965 2.952 1.00 97.44 89 TYR A O 1
ATOM 704 N N . TYR A 1 90 ? 1.318 3.491 4.167 1.00 97.75 90 TYR A N 1
ATOM 705 C CA . TYR A 1 90 ? 0.165 2.663 4.539 1.00 97.75 90 TYR A CA 1
ATOM 706 C C . TYR A 1 90 ? -0.909 3.465 5.276 1.00 97.75 90 TYR A C 1
ATOM 708 O O . TYR A 1 90 ? -2.102 3.338 4.986 1.00 97.75 90 TYR A O 1
ATOM 716 N N . TYR A 1 91 ? -0.493 4.333 6.203 1.00 98.56 91 TYR A N 1
ATOM 717 C CA . TYR A 1 91 ? -1.433 5.137 6.973 1.00 98.56 91 TYR A CA 1
ATOM 718 C C . TYR A 1 91 ? -2.174 6.121 6.064 1.00 98.56 91 TYR A C 1
ATOM 720 O O . TYR A 1 91 ? -3.405 6.131 6.039 1.00 98.56 91 TYR A O 1
ATOM 728 N N . ILE A 1 92 ? -1.456 6.930 5.277 1.00 98.50 92 ILE A N 1
ATOM 729 C CA . ILE A 1 92 ? -2.114 7.944 4.446 1.00 98.50 92 ILE A CA 1
ATOM 730 C C . ILE A 1 92 ? -2.952 7.325 3.323 1.00 98.50 92 ILE A C 1
ATOM 732 O O . ILE A 1 92 ? -4.042 7.825 3.045 1.00 98.50 92 ILE A O 1
ATOM 736 N N . GLY A 1 93 ? -2.517 6.199 2.747 1.00 97.94 93 GLY A N 1
ATOM 737 C CA . GLY A 1 93 ? -3.324 5.430 1.795 1.00 97.94 93 GLY A CA 1
ATOM 738 C C . GLY A 1 93 ? -4.664 5.008 2.401 1.00 97.94 93 GLY A C 1
ATOM 739 O O . GLY A 1 93 ? -5.717 5.159 1.780 1.00 97.94 93 GLY A O 1
ATOM 740 N N . THR A 1 94 ? -4.652 4.586 3.666 1.00 98.44 94 THR A N 1
ATOM 741 C CA . THR A 1 94 ? -5.876 4.257 4.409 1.00 98.44 94 THR A CA 1
ATOM 742 C C . THR A 1 94 ? -6.769 5.478 4.613 1.00 98.44 94 THR A C 1
ATOM 744 O O . THR A 1 94 ? -7.976 5.398 4.384 1.00 98.44 94 THR A O 1
ATOM 747 N N . LEU A 1 95 ? -6.202 6.628 4.997 1.00 98.69 95 LEU A N 1
ATOM 748 C CA . LEU A 1 95 ? -6.975 7.863 5.179 1.00 98.69 95 LEU A CA 1
ATOM 749 C C . LEU A 1 95 ? -7.668 8.299 3.886 1.00 98.69 95 LEU A C 1
ATOM 751 O O . LEU A 1 95 ? -8.840 8.672 3.923 1.00 98.69 95 LEU A O 1
ATOM 755 N N . VAL A 1 96 ? -6.973 8.212 2.748 1.00 98.38 96 VAL A N 1
ATOM 756 C CA . VAL A 1 96 ? -7.544 8.520 1.431 1.00 98.38 96 VAL A CA 1
ATOM 757 C C . VAL A 1 96 ? -8.709 7.584 1.112 1.00 98.38 96 VAL A C 1
ATOM 759 O O . VAL A 1 96 ? -9.782 8.067 0.749 1.00 98.38 96 VAL A O 1
ATOM 762 N N . LYS A 1 97 ? -8.550 6.270 1.318 1.00 98.06 97 LYS A N 1
ATOM 763 C CA . LYS A 1 97 ? -9.624 5.284 1.093 1.00 98.06 97 LYS A CA 1
ATOM 764 C C . LYS A 1 97 ? -10.837 5.554 1.992 1.00 98.06 97 LYS A C 1
ATOM 766 O O . LYS A 1 97 ? -11.971 5.581 1.515 1.00 98.06 97 LYS A O 1
ATOM 771 N N . LEU A 1 98 ? -10.618 5.849 3.277 1.00 98.56 98 LEU A N 1
ATOM 772 C CA . LEU A 1 98 ? -11.687 6.229 4.209 1.00 98.56 98 LEU A CA 1
ATOM 773 C C . LEU A 1 98 ? -12.367 7.547 3.811 1.00 98.56 98 LEU A C 1
ATOM 775 O O . LEU A 1 98 ? -13.584 7.674 3.954 1.00 98.56 98 LEU A O 1
ATOM 779 N N . LYS A 1 99 ? -11.614 8.528 3.296 1.00 98.31 99 LYS A N 1
ATOM 780 C CA . LYS A 1 99 ? -12.156 9.798 2.789 1.00 98.31 99 LYS A CA 1
ATOM 781 C C . LYS A 1 99 ? -13.054 9.559 1.580 1.00 98.31 99 LYS A C 1
ATOM 783 O O . LYS A 1 99 ? -14.184 10.036 1.564 1.00 98.31 99 LYS A O 1
ATOM 788 N N . GLN A 1 100 ? -12.579 8.790 0.603 1.00 97.06 100 GLN A N 1
ATOM 789 C CA . GLN A 1 100 ? -13.337 8.432 -0.600 1.00 97.06 100 GLN A CA 1
ATOM 790 C C . GLN A 1 100 ? -14.623 7.661 -0.267 1.00 97.06 100 GLN A C 1
ATOM 792 O O . GLN A 1 100 ? -15.646 7.863 -0.915 1.00 97.06 100 GLN A O 1
ATOM 797 N N . ALA A 1 101 ? -14.600 6.834 0.781 1.00 97.50 101 ALA A N 1
ATOM 798 C CA . ALA A 1 101 ? -15.777 6.124 1.276 1.00 97.50 101 ALA A CA 1
ATOM 799 C C . ALA A 1 101 ? -16.748 6.998 2.105 1.00 97.50 101 ALA A C 1
ATOM 801 O O . ALA A 1 101 ? -17.830 6.529 2.462 1.00 97.50 101 ALA A O 1
ATOM 802 N N . GLY A 1 102 ? -16.387 8.247 2.430 1.00 97.81 102 GLY A N 1
ATOM 803 C CA . GLY A 1 102 ? -17.176 9.125 3.304 1.00 97.81 102 GLY A CA 1
ATOM 804 C C . GLY A 1 102 ? -17.147 8.720 4.785 1.00 97.81 102 GLY A C 1
ATOM 805 O O . GLY A 1 102 ? -18.070 9.035 5.532 1.00 97.81 102 GLY A O 1
ATOM 806 N N . LEU A 1 103 ? -16.113 7.989 5.215 1.00 98.31 103 LEU A N 1
ATOM 807 C CA . LEU A 1 103 ? -15.983 7.442 6.572 1.00 98.31 103 LEU A CA 1
ATOM 808 C C . LEU A 1 103 ? -14.954 8.180 7.438 1.00 98.31 103 LEU A C 1
ATOM 810 O O . LEU A 1 103 ? -15.012 8.068 8.662 1.00 98.31 103 LEU A O 1
ATOM 814 N N . LEU A 1 104 ? -14.031 8.934 6.832 1.00 98.56 104 LEU A N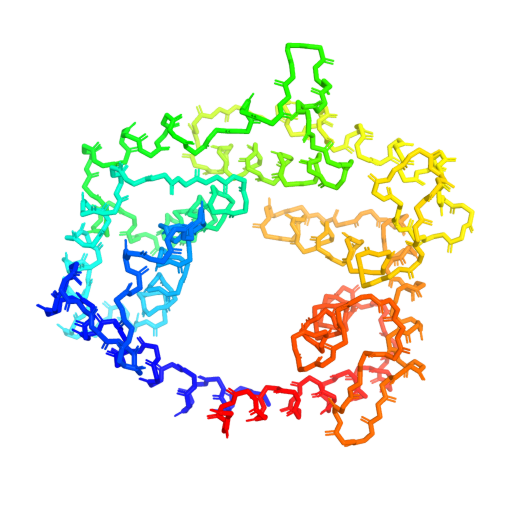 1
ATOM 815 C CA . LEU A 1 104 ? -12.856 9.499 7.509 1.00 98.56 104 LEU A CA 1
ATOM 816 C C . LEU A 1 104 ? -13.185 10.276 8.794 1.00 98.56 104 LEU A C 1
ATOM 818 O O . LEU A 1 104 ? -12.624 9.971 9.840 1.00 98.56 104 LEU A O 1
ATOM 822 N N . GLU A 1 105 ? -14.103 11.241 8.743 1.00 97.56 105 GLU A N 1
ATOM 823 C CA . GLU A 1 105 ? -14.425 12.109 9.894 1.00 97.56 105 GLU A CA 1
ATOM 824 C C . GLU A 1 105 ? -15.063 11.339 11.064 1.00 97.56 105 GLU A C 1
ATOM 826 O O . GLU A 1 105 ? -14.976 11.725 12.233 1.00 97.56 105 GLU A O 1
ATOM 831 N N . ARG A 1 106 ? -15.693 10.199 10.766 1.00 97.75 106 ARG A N 1
ATOM 832 C CA . ARG A 1 106 ? -16.242 9.291 11.778 1.00 97.75 106 ARG A CA 1
ATOM 833 C C . ARG A 1 106 ? -15.165 8.352 12.320 1.00 97.75 106 ARG A C 1
ATOM 835 O O . ARG A 1 106 ? -15.169 8.072 13.513 1.00 97.75 106 ARG A O 1
ATOM 842 N N . ALA A 1 107 ? -14.236 7.922 11.471 1.00 98.19 107 ALA A N 1
ATOM 843 C CA . ALA A 1 107 ? -13.168 6.989 11.814 1.00 98.19 107 ALA A CA 1
ATOM 844 C C . ALA A 1 107 ? -11.984 7.644 12.545 1.00 98.19 107 ALA A C 1
ATOM 846 O O . ALA A 1 107 ? -11.317 6.978 13.318 1.00 98.19 107 ALA A O 1
ATOM 847 N N . VAL A 1 108 ? -11.698 8.930 12.336 1.00 98.44 108 VAL A N 1
ATOM 848 C CA . VAL A 1 108 ? -10.518 9.598 12.916 1.00 98.44 108 VAL A CA 1
ATOM 849 C C . VAL A 1 108 ? -10.933 10.914 13.563 1.00 98.44 108 VAL A C 1
ATOM 851 O O . VAL A 1 108 ? -11.694 11.685 12.981 1.00 98.44 108 VAL A O 1
ATOM 854 N N . SER A 1 109 ? -10.460 11.174 14.786 1.00 98.06 109 SER A N 1
ATOM 855 C CA . SER A 1 109 ? -10.763 12.426 15.485 1.00 98.06 109 SER A CA 1
ATOM 856 C C . SER A 1 109 ? -10.068 13.618 14.801 1.00 98.06 109 SER A C 1
ATOM 858 O O . SER A 1 109 ? -8.966 13.455 14.270 1.00 98.06 109 SER A O 1
ATOM 860 N N . PRO A 1 110 ? -10.641 14.839 14.827 1.00 98.06 110 PRO A N 1
ATOM 861 C CA . PRO A 1 110 ? -9.994 16.012 14.229 1.00 98.06 110 PRO A CA 1
ATOM 862 C C . PRO A 1 110 ? -8.590 16.283 14.789 1.00 98.06 110 PRO A C 1
ATOM 864 O O . PRO A 1 110 ? -7.671 16.606 14.042 1.00 98.06 110 PRO A O 1
ATOM 867 N N . VAL A 1 111 ? -8.397 16.085 16.098 1.00 98.12 111 VAL A N 1
ATOM 868 C CA . VAL A 1 111 ? -7.096 16.266 16.765 1.00 98.12 111 VAL A CA 1
ATOM 869 C C . VAL A 1 111 ? -6.066 15.260 16.252 1.00 98.12 111 VAL A C 1
ATOM 871 O O . VAL A 1 111 ? -4.923 15.631 15.982 1.00 98.12 111 VAL A O 1
ATOM 874 N N . THR A 1 112 ? -6.455 13.996 16.090 1.00 98.56 112 THR A N 1
ATOM 875 C CA . THR A 1 112 ? -5.576 12.960 15.536 1.00 98.56 112 THR A CA 1
ATOM 876 C C . THR A 1 112 ? -5.295 13.199 14.060 1.00 98.56 112 THR A C 1
ATOM 878 O O . THR A 1 112 ? -4.147 13.073 13.643 1.00 98.56 112 THR A O 1
ATOM 881 N N . LEU A 1 113 ? -6.281 13.646 13.280 1.00 98.44 113 LEU A N 1
ATOM 882 C CA . LEU A 1 113 ? -6.079 13.982 11.871 1.00 98.44 113 LEU A CA 1
ATOM 883 C C . LEU A 1 113 ? -5.069 15.127 11.688 1.00 98.44 113 LEU A C 1
ATOM 885 O O . LEU A 1 113 ? -4.211 15.045 10.813 1.00 98.44 113 LEU A O 1
ATOM 889 N N . GLU A 1 114 ? -5.102 16.147 12.548 1.00 98.12 114 GLU A N 1
ATOM 890 C CA . GLU A 1 114 ? -4.118 17.239 12.536 1.00 98.12 114 GLU A CA 1
ATOM 891 C C . GLU A 1 114 ? -2.698 16.774 12.897 1.00 98.12 114 GLU A C 1
ATOM 893 O O . GLU A 1 114 ? -1.719 17.256 12.320 1.00 98.12 114 GLU A O 1
ATOM 898 N N . LYS A 1 115 ? -2.555 15.808 13.815 1.00 98.44 115 LYS A N 1
ATOM 899 C CA . LYS A 1 115 ? -1.252 15.181 14.103 1.00 98.44 115 LYS A CA 1
ATOM 900 C C . LYS A 1 115 ? -0.753 14.376 12.902 1.00 98.44 115 LYS A C 1
ATOM 902 O O . LYS A 1 115 ? 0.376 14.581 12.456 1.00 98.44 115 LYS A O 1
ATOM 907 N N . LEU A 1 116 ? -1.613 13.528 12.337 1.00 98.38 116 LEU A N 1
ATOM 908 C CA . LEU A 1 116 ? -1.300 12.704 11.170 1.00 98.38 116 LEU A CA 1
ATOM 909 C C . LEU A 1 116 ? -0.920 13.562 9.961 1.00 98.38 116 LEU A C 1
ATOM 911 O O . LEU A 1 116 ? 0.039 13.245 9.266 1.00 98.38 116 LEU A O 1
ATOM 915 N N . ARG A 1 117 ? -1.584 14.702 9.742 1.00 98.19 117 ARG A N 1
ATOM 916 C CA . ARG A 1 117 ? -1.229 15.640 8.667 1.00 98.19 117 ARG A CA 1
ATOM 917 C C . ARG A 1 117 ? 0.234 16.092 8.730 1.00 98.19 117 ARG A C 1
ATOM 919 O O . ARG A 1 117 ? 0.847 16.295 7.681 1.00 98.19 117 ARG A O 1
ATOM 926 N N . LYS A 1 118 ? 0.798 16.241 9.932 1.00 97.31 118 LYS A N 1
ATOM 927 C CA . LYS A 1 118 ? 2.202 16.634 10.142 1.00 97.31 118 LYS A CA 1
ATOM 928 C C . LYS A 1 118 ? 3.162 15.446 10.064 1.00 97.31 118 LYS A C 1
ATOM 930 O O . LYS A 1 118 ? 4.258 15.595 9.544 1.00 97.31 118 LYS A O 1
ATOM 935 N N . GLN A 1 119 ? 2.760 14.288 10.583 1.00 97.19 119 GLN A N 1
ATOM 936 C CA . GLN A 1 119 ? 3.614 13.096 10.655 1.00 97.19 119 GLN A CA 1
ATOM 937 C C . GLN A 1 119 ? 3.717 12.349 9.322 1.00 97.19 119 GLN A C 1
ATOM 939 O O . GLN A 1 119 ? 4.762 11.793 8.999 1.00 97.19 119 GLN A O 1
ATOM 944 N N . LEU A 1 120 ? 2.635 12.325 8.541 1.00 98.19 120 LEU A N 1
ATOM 945 C CA . LEU A 1 120 ? 2.554 11.564 7.300 1.00 98.19 120 LEU A CA 1
ATOM 946 C C . LEU A 1 120 ? 3.131 12.361 6.122 1.00 98.19 120 LEU A C 1
ATOM 948 O O . LEU A 1 120 ? 2.412 12.684 5.175 1.00 98.19 120 LEU A O 1
ATOM 952 N N . ASP A 1 121 ? 4.404 12.746 6.217 1.00 97.62 121 ASP A N 1
ATOM 953 C CA . ASP A 1 121 ? 5.053 13.696 5.307 1.00 97.62 121 ASP A CA 1
ATOM 954 C C . ASP A 1 121 ? 6.230 13.069 4.541 1.00 97.62 121 ASP A C 1
ATOM 956 O O . ASP A 1 121 ? 7.163 12.503 5.121 1.00 97.62 121 ASP A O 1
ATOM 960 N N . TRP A 1 122 ? 6.201 13.209 3.214 1.00 97.94 122 TRP A N 1
ATOM 961 C CA . TRP A 1 122 ? 7.249 12.733 2.309 1.00 97.94 122 TRP A CA 1
ATOM 962 C C . TRP A 1 122 ? 8.556 13.522 2.455 1.00 97.94 122 TRP A C 1
ATOM 964 O O . TRP A 1 122 ? 9.610 13.032 2.059 1.00 97.94 122 TRP A O 1
ATOM 974 N N . ARG A 1 123 ? 8.531 14.724 3.046 1.00 97.44 123 ARG A N 1
ATOM 975 C CA . ARG A 1 123 ? 9.735 15.549 3.256 1.00 97.44 123 ARG A CA 1
ATOM 976 C C . ARG A 1 123 ? 10.751 14.888 4.184 1.00 97.44 123 ARG A C 1
ATOM 978 O O . ARG A 1 123 ? 11.917 15.246 4.166 1.00 97.44 123 ARG A O 1
ATOM 985 N N . THR A 1 124 ? 10.335 13.889 4.959 1.00 96.56 124 THR A N 1
ATOM 986 C CA . THR A 1 124 ? 11.241 13.081 5.790 1.00 96.56 124 THR A CA 1
ATOM 987 C C . THR A 1 124 ? 12.182 12.185 4.976 1.00 96.56 124 THR A C 1
ATOM 989 O O . THR A 1 124 ? 13.146 11.658 5.524 1.00 96.56 124 THR A O 1
ATOM 992 N N . PHE A 1 125 ? 11.924 12.018 3.676 1.00 98.00 125 PHE A N 1
ATOM 993 C CA . PHE A 1 125 ? 12.688 11.138 2.796 1.00 98.00 125 PHE A CA 1
ATOM 994 C C . PHE A 1 125 ? 13.793 11.878 2.046 1.00 98.00 125 PHE A C 1
ATOM 996 O O . PHE A 1 125 ? 14.753 11.238 1.622 1.00 98.00 125 PHE A O 1
ATOM 1003 N N . VAL A 1 126 ? 13.655 13.194 1.849 1.00 98.00 126 VAL A N 1
ATOM 1004 C CA . VAL A 1 126 ? 14.496 13.965 0.928 1.00 98.00 126 VAL A CA 1
ATOM 1005 C C . VAL A 1 126 ? 14.999 15.278 1.523 1.00 98.00 126 VAL A C 1
ATOM 1007 O O . VAL A 1 126 ? 14.343 15.902 2.352 1.00 98.00 126 VAL A O 1
ATOM 1010 N N . THR A 1 127 ? 16.164 15.726 1.064 1.00 97.69 127 THR A N 1
ATOM 1011 C CA . THR A 1 127 ? 16.700 17.068 1.322 1.00 97.69 127 THR A CA 1
ATOM 1012 C C . THR A 1 127 ? 15.869 18.140 0.595 1.00 97.69 127 THR A C 1
ATOM 1014 O O . THR A 1 127 ? 15.083 17.816 -0.299 1.00 97.69 127 THR A O 1
ATOM 1017 N N . PRO A 1 128 ? 16.065 19.444 0.885 1.00 96.00 128 PRO A N 1
ATOM 1018 C CA . PRO A 1 128 ? 15.465 20.523 0.089 1.00 96.00 128 PRO A CA 1
ATOM 1019 C C . PRO A 1 128 ? 15.853 20.501 -1.401 1.00 96.00 128 PRO A C 1
ATOM 1021 O O . PRO A 1 128 ? 15.154 21.083 -2.226 1.00 96.00 128 PRO A O 1
ATOM 1024 N N . GLN A 1 129 ? 16.957 19.831 -1.750 1.00 96.25 129 GLN A N 1
ATOM 1025 C CA . GLN A 1 129 ? 17.421 19.593 -3.122 1.00 96.25 129 GLN A CA 1
ATOM 1026 C C . GLN A 1 129 ? 16.823 18.317 -3.736 1.00 96.25 129 GLN A C 1
ATOM 1028 O O . GLN A 1 129 ? 17.177 17.948 -4.854 1.00 96.25 129 GLN A O 1
ATOM 1033 N N . TRP A 1 130 ? 15.877 17.683 -3.037 1.00 96.69 130 TRP A N 1
ATOM 1034 C CA . TRP A 1 130 ? 15.177 16.474 -3.456 1.00 96.69 130 TRP A CA 1
ATOM 1035 C C . TRP A 1 130 ? 16.072 15.234 -3.519 1.00 96.69 130 TRP A C 1
ATOM 1037 O O . TRP A 1 130 ? 15.781 14.319 -4.281 1.00 96.69 130 TRP A O 1
ATOM 1047 N N . ASP A 1 131 ? 17.153 15.185 -2.744 1.00 95.88 131 ASP A N 1
ATOM 1048 C CA . ASP A 1 131 ? 18.023 14.007 -2.663 1.00 95.88 131 ASP A CA 1
ATOM 1049 C C . ASP A 1 131 ? 17.641 13.138 -1.469 1.00 95.88 131 ASP A C 1
ATOM 1051 O O . ASP A 1 131 ? 17.331 13.662 -0.402 1.00 95.88 131 ASP A O 1
ATOM 1055 N N . LEU A 1 132 ? 17.657 11.815 -1.629 1.00 96.25 132 LEU A N 1
ATOM 1056 C CA . LEU A 1 132 ? 17.278 10.890 -0.560 1.00 96.25 132 LEU A CA 1
ATOM 1057 C C . LEU A 1 132 ? 18.226 10.963 0.646 1.00 96.25 132 LEU A C 1
ATOM 1059 O O . LEU A 1 132 ? 19.447 10.938 0.505 1.00 96.25 132 LEU A O 1
ATOM 1063 N N . ILE A 1 133 ? 17.655 10.990 1.850 1.00 95.94 133 ILE A N 1
ATOM 1064 C CA . ILE A 1 133 ? 18.404 11.076 3.110 1.00 95.94 133 ILE A CA 1
ATOM 1065 C C . ILE A 1 133 ? 18.693 9.667 3.631 1.00 95.94 133 ILE A C 1
ATOM 1067 O O . ILE A 1 133 ? 17.866 9.084 4.324 1.00 95.94 133 ILE A O 1
ATOM 1071 N N . ASN A 1 134 ? 19.883 9.129 3.346 1.00 92.44 134 ASN A N 1
ATOM 1072 C CA . ASN A 1 134 ? 20.312 7.798 3.810 1.00 92.44 134 ASN A CA 1
ATOM 1073 C C . ASN A 1 134 ? 19.318 6.670 3.444 1.00 92.44 134 ASN A C 1
ATOM 1075 O O . ASN A 1 134 ? 19.133 5.723 4.212 1.00 92.44 134 ASN A O 1
ATOM 1079 N N . LEU A 1 135 ? 18.659 6.783 2.285 1.00 91.88 135 LEU A N 1
ATOM 1080 C CA . LEU A 1 135 ? 17.668 5.827 1.788 1.00 91.88 135 LEU A CA 1
ATOM 1081 C C . LEU A 1 135 ? 18.042 5.342 0.373 1.00 91.88 135 LEU A C 1
ATOM 1083 O O . LEU A 1 135 ? 18.558 6.140 -0.411 1.00 91.88 135 LEU A O 1
ATOM 1087 N N . PRO A 1 136 ? 17.764 4.071 0.022 1.00 90.00 136 PRO A N 1
ATOM 1088 C CA . PRO A 1 136 ? 17.928 3.569 -1.345 1.00 90.00 136 PRO A CA 1
ATOM 1089 C C . PRO A 1 136 ? 16.950 4.219 -2.334 1.00 90.00 136 PRO A C 1
ATOM 1091 O O . PRO A 1 136 ? 15.910 4.751 -1.943 1.00 90.00 136 PRO A O 1
ATOM 1094 N N . THR A 1 137 ? 17.245 4.158 -3.633 1.00 88.75 137 THR A N 1
ATOM 1095 C CA . THR A 1 137 ? 16.553 4.978 -4.650 1.00 88.75 137 THR A CA 1
ATOM 1096 C C . THR A 1 137 ? 15.077 4.643 -4.862 1.00 88.75 137 THR A C 1
ATOM 1098 O O . T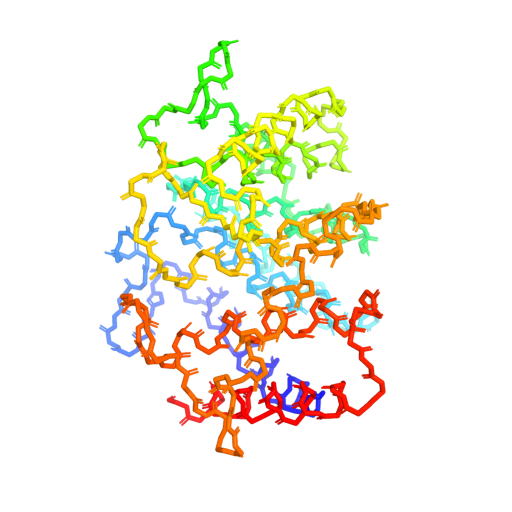HR A 1 137 ? 14.304 5.505 -5.285 1.00 88.75 137 THR A O 1
ATOM 1101 N N . ASN A 1 138 ? 14.628 3.443 -4.482 1.00 86.75 138 ASN A N 1
ATOM 1102 C CA . ASN A 1 138 ? 13.207 3.084 -4.481 1.00 86.75 138 ASN A CA 1
ATOM 1103 C C . ASN A 1 138 ? 12.356 3.959 -3.549 1.00 86.75 138 ASN A C 1
ATOM 1105 O O . ASN A 1 138 ? 11.152 4.105 -3.766 1.00 86.75 138 ASN A O 1
ATOM 1109 N N . TYR A 1 139 ? 12.966 4.607 -2.556 1.00 93.69 139 TYR A N 1
ATOM 1110 C CA . TYR A 1 139 ? 12.258 5.519 -1.663 1.00 93.69 139 TYR A CA 1
ATOM 1111 C C . TYR A 1 139 ? 11.777 6.799 -2.357 1.00 93.69 139 TYR A C 1
ATOM 1113 O O . TYR A 1 139 ? 10.866 7.440 -1.833 1.00 93.69 139 TYR A O 1
ATOM 1121 N N . TYR A 1 140 ? 12.269 7.130 -3.560 1.00 94.69 140 TYR A N 1
ATOM 1122 C CA . TYR A 1 140 ? 11.616 8.145 -4.392 1.00 94.69 140 TYR A CA 1
ATOM 1123 C C . TYR A 1 140 ? 10.182 7.745 -4.757 1.00 94.69 140 TYR A C 1
ATOM 1125 O O . TYR A 1 140 ? 9.289 8.585 -4.687 1.00 94.69 140 TYR A O 1
ATOM 1133 N N . GLY A 1 141 ? 9.936 6.467 -5.072 1.00 92.56 141 GLY A N 1
ATOM 1134 C CA . GLY A 1 141 ? 8.596 5.950 -5.364 1.00 92.56 141 GLY A CA 1
ATOM 1135 C C . GLY A 1 141 ? 7.668 6.009 -4.146 1.00 92.56 141 GLY A C 1
ATOM 1136 O O . GLY A 1 141 ? 6.505 6.407 -4.257 1.00 92.56 141 GLY A O 1
ATOM 1137 N N . VAL A 1 142 ? 8.194 5.707 -2.955 1.00 95.00 142 VAL A N 1
ATOM 1138 C CA . VAL A 1 142 ? 7.440 5.823 -1.693 1.00 95.00 142 VAL A CA 1
ATOM 1139 C C . VAL A 1 142 ? 7.100 7.286 -1.394 1.00 95.00 142 VAL A C 1
ATOM 1141 O O . VAL A 1 142 ? 5.942 7.611 -1.127 1.00 95.00 142 VAL A O 1
ATOM 1144 N N . ALA A 1 143 ? 8.081 8.186 -1.499 1.00 97.25 143 ALA A N 1
ATOM 1145 C CA . ALA A 1 143 ? 7.886 9.617 -1.292 1.00 97.25 143 ALA A CA 1
ATOM 1146 C C . ALA A 1 143 ? 6.885 10.208 -2.301 1.00 97.25 143 ALA A C 1
ATOM 1148 O O . ALA A 1 143 ? 5.979 10.943 -1.906 1.00 97.25 143 ALA A O 1
ATOM 1149 N N . PHE A 1 144 ? 6.995 9.839 -3.583 1.00 95.94 144 PHE A N 1
ATOM 1150 C CA . PHE A 1 144 ? 6.030 10.187 -4.631 1.00 95.94 144 PHE A CA 1
ATOM 1151 C C . PHE A 1 144 ? 4.607 9.782 -4.237 1.00 95.94 144 PHE A C 1
ATOM 1153 O O . PHE A 1 144 ? 3.686 10.599 -4.300 1.00 95.94 144 PHE A O 1
ATOM 1160 N N . SER A 1 145 ? 4.438 8.538 -3.790 1.00 95.69 145 SER A N 1
ATOM 1161 C CA . SER A 1 145 ? 3.136 7.995 -3.397 1.00 95.69 145 SER A CA 1
ATOM 1162 C C . SER A 1 145 ? 2.529 8.794 -2.250 1.00 95.69 145 SER A C 1
ATOM 1164 O O . SER A 1 145 ? 1.367 9.191 -2.308 1.00 95.69 145 SER A O 1
ATOM 1166 N N . ILE A 1 146 ? 3.330 9.107 -1.230 1.00 97.81 146 ILE A N 1
ATOM 1167 C CA . ILE A 1 146 ? 2.890 9.915 -0.090 1.00 97.81 146 ILE A CA 1
ATOM 1168 C C . ILE A 1 146 ? 2.506 11.327 -0.548 1.00 97.81 146 ILE A C 1
ATOM 1170 O O . ILE A 1 146 ? 1.430 11.792 -0.184 1.00 97.81 146 ILE A O 1
ATOM 1174 N N . ALA A 1 147 ? 3.311 11.992 -1.382 1.00 97.81 147 ALA A N 1
ATOM 1175 C CA . ALA A 1 147 ? 2.987 13.317 -1.923 1.00 97.81 147 ALA A CA 1
ATOM 1176 C C . ALA A 1 147 ? 1.652 13.320 -2.691 1.00 97.81 147 ALA A C 1
ATOM 1178 O O . ALA A 1 147 ? 0.793 14.176 -2.472 1.00 97.81 147 ALA A O 1
ATOM 1179 N N . ARG A 1 148 ? 1.420 12.310 -3.539 1.00 96.88 148 ARG A N 1
ATOM 1180 C CA . ARG A 1 148 ? 0.149 12.139 -4.260 1.00 96.88 148 ARG A CA 1
ATOM 1181 C C . ARG A 1 148 ? -1.030 11.908 -3.318 1.00 96.88 148 ARG A C 1
ATOM 1183 O O . ARG A 1 148 ? -2.080 12.523 -3.493 1.00 96.88 148 ARG A O 1
ATOM 1190 N N . LEU A 1 149 ? -0.869 11.063 -2.303 1.00 98.06 149 LEU A N 1
ATOM 1191 C CA . LEU A 1 149 ? -1.926 10.782 -1.330 1.00 98.06 149 LEU A CA 1
ATOM 1192 C C . LEU A 1 149 ? -2.239 12.012 -0.462 1.00 98.06 149 LEU A C 1
ATOM 1194 O O . LEU A 1 149 ? -3.407 12.280 -0.183 1.00 98.06 149 LEU A O 1
ATOM 1198 N N . ARG A 1 150 ? -1.238 12.832 -0.115 1.00 98.50 150 ARG A N 1
ATOM 1199 C CA . ARG A 1 150 ? -1.445 14.129 0.558 1.00 98.50 150 ARG A CA 1
ATOM 1200 C C . ARG A 1 150 ? -2.213 15.114 -0.323 1.00 98.50 150 ARG A C 1
ATOM 1202 O O . ARG A 1 150 ? -3.117 15.786 0.177 1.00 98.50 150 ARG A O 1
ATOM 1209 N N . MET A 1 151 ? -1.939 15.140 -1.628 1.00 97.81 151 MET A N 1
ATOM 1210 C CA . MET A 1 151 ? -2.745 15.900 -2.588 1.00 97.81 151 MET A CA 1
ATOM 1211 C C . MET A 1 151 ? -4.202 15.409 -2.618 1.00 97.81 151 MET A C 1
ATOM 1213 O O . MET A 1 151 ? -5.124 16.216 -2.535 1.00 97.81 151 MET A O 1
ATOM 1217 N N . MET A 1 152 ? -4.448 14.095 -2.643 1.00 97.62 152 MET A N 1
ATOM 1218 C CA . MET A 1 152 ? -5.812 13.533 -2.591 1.00 97.62 152 MET A CA 1
ATOM 1219 C C . MET A 1 152 ? -6.534 13.830 -1.266 1.00 97.62 152 MET A C 1
ATOM 1221 O O . MET A 1 152 ? -7.756 14.027 -1.224 1.00 97.62 152 MET A O 1
ATOM 1225 N N . MET A 1 153 ? -5.786 13.931 -0.166 1.00 98.12 153 MET A N 1
ATOM 1226 C CA . MET A 1 153 ? -6.309 14.429 1.105 1.00 98.12 153 MET A CA 1
ATOM 1227 C C . MET A 1 153 ? -6.664 15.922 1.060 1.00 98.12 153 MET A C 1
ATOM 1229 O O . MET A 1 153 ? -7.485 16.357 1.867 1.00 98.12 153 MET A O 1
ATOM 1233 N N . GLY A 1 154 ? -6.169 16.678 0.076 1.00 97.56 154 GLY A N 1
ATOM 1234 C CA . GLY A 1 154 ? -6.330 18.129 -0.029 1.00 97.56 154 GLY A CA 1
ATOM 1235 C C . GLY A 1 154 ? -5.377 18.890 0.893 1.00 97.56 154 GLY A C 1
ATOM 1236 O O . GLY A 1 154 ? -5.668 20.014 1.292 1.00 97.56 154 GLY A O 1
ATOM 1237 N N . TRP A 1 155 ? -4.273 18.260 1.304 1.00 98.12 155 TRP A N 1
ATOM 1238 C CA . TRP A 1 155 ? -3.316 18.858 2.235 1.00 98.12 155 TRP A CA 1
ATOM 1239 C C . TRP A 1 155 ? -2.254 19.712 1.548 1.00 98.12 155 TRP A C 1
ATOM 1241 O O . TRP A 1 155 ? -1.709 20.600 2.205 1.00 98.12 155 TRP A O 1
ATOM 1251 N N . GLU A 1 156 ? -1.976 19.438 0.274 1.00 97.06 156 GLU A N 1
ATOM 1252 C CA . GLU A 1 156 ? -1.026 20.143 -0.592 1.00 97.06 156 GLU A CA 1
ATOM 1253 C C . GLU A 1 156 ? -1.392 19.930 -2.076 1.00 97.06 156 GLU A C 1
ATOM 1255 O O . GLU A 1 156 ? -2.369 19.242 -2.379 1.00 97.06 156 GLU A O 1
ATOM 1260 N N . ASP A 1 157 ? -0.646 20.549 -2.992 1.00 96.69 157 ASP A N 1
ATOM 1261 C CA . ASP A 1 157 ? -0.818 20.383 -4.440 1.00 96.69 157 ASP A CA 1
ATOM 1262 C C . ASP A 1 157 ? -0.007 19.195 -5.005 1.00 96.69 157 ASP A C 1
ATOM 1264 O O . ASP A 1 157 ? 0.575 18.399 -4.268 1.00 96.69 157 ASP A O 1
ATOM 1268 N N . ASP A 1 158 ? 0.002 19.040 -6.332 1.00 94.62 158 ASP A N 1
ATOM 1269 C CA . ASP A 1 158 ? 0.637 17.911 -7.018 1.00 94.62 158 ASP A CA 1
ATOM 1270 C C . ASP A 1 158 ? 2.114 18.131 -7.399 1.00 94.62 158 ASP A C 1
ATOM 1272 O O . ASP A 1 158 ? 2.729 17.244 -8.000 1.00 94.62 158 ASP A O 1
ATOM 1276 N N . SER A 1 159 ? 2.695 19.285 -7.053 1.00 96.69 159 SER A N 1
ATOM 1277 C CA . SER A 1 159 ? 4.018 19.707 -7.532 1.00 96.69 159 SER A CA 1
ATOM 1278 C C . SER A 1 159 ? 5.137 18.766 -7.076 1.00 96.69 159 SER A C 1
ATOM 1280 O O . SER A 1 159 ? 5.917 18.282 -7.897 1.00 96.69 159 SER A O 1
ATOM 1282 N N . ALA A 1 160 ? 5.174 18.431 -5.785 1.00 96.56 160 ALA A N 1
ATOM 1283 C CA . ALA A 1 160 ? 6.180 17.540 -5.207 1.00 96.56 160 ALA A CA 1
ATOM 1284 C C . ALA A 1 160 ? 6.133 16.130 -5.810 1.00 96.56 160 ALA A C 1
ATOM 1286 O O . ALA A 1 160 ? 7.172 15.532 -6.090 1.00 96.56 160 ALA A O 1
ATOM 1287 N N . GLY A 1 161 ? 4.924 15.616 -6.062 1.00 95.12 161 GLY A N 1
ATOM 1288 C CA . GLY A 1 161 ? 4.739 14.309 -6.686 1.00 95.12 161 GLY A CA 1
ATOM 1289 C C . GLY A 1 161 ? 5.402 14.235 -8.064 1.00 95.12 161 GLY A C 1
ATOM 1290 O O . GLY A 1 161 ? 6.066 13.249 -8.367 1.00 95.12 161 GLY A O 1
ATOM 1291 N N . LYS A 1 162 ? 5.297 15.293 -8.876 1.00 94.50 162 LYS A N 1
ATOM 1292 C CA . LYS A 1 162 ? 5.926 15.339 -10.208 1.00 94.50 162 LYS A CA 1
ATOM 1293 C C . LYS A 1 162 ? 7.451 15.246 -10.124 1.00 94.50 162 LYS A C 1
ATOM 1295 O O . LYS A 1 162 ? 8.037 14.432 -10.829 1.00 94.50 162 LYS A O 1
ATOM 1300 N N . VAL A 1 163 ? 8.069 16.009 -9.220 1.00 97.31 163 VAL A N 1
ATOM 1301 C CA . VAL A 1 163 ? 9.533 16.022 -9.037 1.00 97.31 163 VAL A CA 1
ATOM 1302 C C . VAL A 1 163 ? 10.051 14.665 -8.551 1.00 97.31 163 VAL A C 1
ATOM 1304 O O . VAL A 1 163 ? 11.024 14.135 -9.086 1.00 97.31 163 VAL A O 1
ATOM 1307 N N . LEU A 1 164 ? 9.388 14.075 -7.553 1.00 96.56 164 LEU A N 1
ATOM 1308 C CA . LEU A 1 164 ? 9.783 12.782 -6.982 1.00 96.56 164 LEU A CA 1
ATOM 1309 C C . LEU A 1 164 ? 9.646 11.644 -8.002 1.00 96.56 164 LEU A C 1
ATOM 1311 O O . LEU A 1 164 ? 10.534 10.796 -8.108 1.00 96.56 164 LEU A O 1
ATOM 1315 N N . LEU A 1 165 ? 8.565 11.658 -8.786 1.00 92.69 165 LEU A N 1
ATOM 1316 C CA . LEU A 1 165 ? 8.359 10.711 -9.877 1.00 92.69 165 LEU A CA 1
ATOM 1317 C C . LEU A 1 165 ? 9.443 10.850 -10.950 1.00 92.69 165 LEU A C 1
ATOM 1319 O O . LEU A 1 165 ? 10.022 9.851 -11.368 1.00 92.69 165 LEU A O 1
ATOM 1323 N N . GLU A 1 166 ? 9.741 12.077 -11.379 1.00 93.50 166 GLU A N 1
ATOM 1324 C CA . GLU A 1 166 ? 10.768 12.341 -12.389 1.00 93.50 166 GLU A CA 1
ATOM 1325 C C . GLU A 1 166 ? 12.149 11.852 -11.939 1.00 93.50 166 GLU A C 1
ATOM 1327 O O . GLU A 1 166 ? 12.850 11.198 -12.716 1.00 93.50 166 GLU A O 1
ATOM 1332 N N . LYS A 1 167 ? 12.523 12.084 -10.673 1.00 94.50 167 LYS A N 1
ATOM 1333 C CA . LYS A 1 167 ? 13.774 11.555 -10.111 1.00 94.50 167 LYS A CA 1
ATOM 1334 C C . LYS A 1 167 ? 13.831 10.031 -10.157 1.00 94.50 167 LYS A C 1
ATOM 1336 O O . LYS A 1 167 ? 14.837 9.476 -10.598 1.00 94.50 167 LYS A O 1
ATOM 1341 N N . MET A 1 168 ? 12.754 9.356 -9.761 1.00 91.25 168 MET A N 1
ATOM 1342 C CA . MET A 1 168 ? 12.678 7.895 -9.805 1.00 91.25 168 MET A CA 1
ATOM 1343 C C . MET A 1 168 ? 12.800 7.356 -11.240 1.00 91.25 168 MET A C 1
ATOM 1345 O O . MET A 1 168 ? 13.606 6.464 -11.498 1.00 91.25 168 MET A O 1
ATOM 1349 N N . LEU A 1 169 ? 12.035 7.908 -12.188 1.00 88.31 169 LEU A N 1
ATOM 1350 C CA . LEU A 1 169 ? 12.066 7.466 -13.587 1.00 88.31 169 LEU A CA 1
ATOM 1351 C C . LEU A 1 169 ? 13.429 7.728 -14.235 1.00 88.31 169 LEU A C 1
ATOM 1353 O O . LEU A 1 169 ? 13.938 6.878 -14.965 1.00 88.31 169 LEU A O 1
ATOM 1357 N N . THR A 1 170 ? 14.050 8.869 -13.929 1.00 91.50 170 THR A N 1
ATOM 1358 C CA . THR A 1 170 ? 15.405 9.201 -14.390 1.00 91.50 170 THR A CA 1
ATOM 1359 C C . THR A 1 170 ? 16.422 8.180 -13.888 1.00 91.50 170 THR A C 1
ATOM 1361 O O . THR A 1 170 ? 17.263 7.723 -14.664 1.00 91.50 170 THR A O 1
ATOM 1364 N N . HIS A 1 171 ? 16.320 7.774 -12.619 1.00 89.88 171 HIS A N 1
ATOM 1365 C CA . HIS A 1 171 ? 17.176 6.743 -12.033 1.00 89.88 171 HIS A CA 1
ATOM 1366 C C . HIS A 1 171 ? 17.026 5.401 -12.753 1.00 89.88 171 HIS A C 1
ATOM 1368 O O . HIS A 1 171 ? 18.010 4.850 -13.249 1.00 89.88 171 HIS A O 1
ATOM 1374 N N . TYR A 1 172 ? 15.790 4.908 -12.885 1.00 85.75 172 TYR A N 1
ATOM 1375 C CA . TYR A 1 172 ? 15.520 3.635 -13.560 1.00 85.75 172 TYR A CA 1
ATOM 1376 C C . TYR A 1 172 ? 16.003 3.654 -15.005 1.00 85.75 172 TYR A C 1
ATOM 1378 O O . TYR A 1 172 ? 16.676 2.726 -15.446 1.00 85.75 172 TYR A O 1
ATOM 1386 N N . LYS A 1 173 ? 15.751 4.741 -15.737 1.00 86.69 173 LYS A N 1
ATOM 1387 C CA . LYS A 1 173 ? 16.228 4.878 -17.112 1.00 86.69 173 LYS A CA 1
ATOM 1388 C C . LYS A 1 173 ? 17.753 4.815 -17.205 1.00 86.69 173 LYS A C 1
ATOM 1390 O O . LYS A 1 173 ? 18.270 4.161 -18.108 1.00 86.69 173 LYS A O 1
ATOM 1395 N N . LYS A 1 174 ? 18.460 5.482 -16.289 1.00 89.44 174 LYS A N 1
ATOM 1396 C CA . LYS A 1 174 ? 19.924 5.583 -16.302 1.00 89.44 174 LYS A CA 1
ATOM 1397 C C . LYS A 1 174 ? 20.613 4.251 -16.012 1.00 89.44 174 LYS A C 1
ATOM 1399 O O . LYS A 1 174 ? 21.561 3.914 -16.714 1.00 89.44 174 LYS A O 1
ATOM 1404 N N . TYR A 1 175 ? 20.161 3.522 -14.995 1.00 85.56 175 TYR A N 1
ATOM 1405 C CA . TYR A 1 175 ? 20.907 2.371 -14.473 1.00 85.56 175 TYR A CA 1
ATOM 1406 C C . TYR A 1 175 ? 20.354 1.016 -14.909 1.00 85.56 175 TYR A C 1
ATOM 1408 O O . TYR A 1 175 ? 21.092 0.038 -14.959 1.00 85.56 175 TYR A O 1
ATOM 1416 N N . SER A 1 176 ? 19.077 0.944 -15.275 1.00 72.88 176 SER A N 1
ATOM 1417 C CA . SER A 1 176 ? 18.417 -0.336 -15.530 1.00 72.88 176 SER A CA 1
ATOM 1418 C C . SER A 1 176 ? 17.443 -0.312 -16.713 1.00 72.88 176 SER A C 1
ATOM 1420 O O . SER A 1 176 ? 16.860 -1.344 -17.049 1.00 72.88 176 SER A O 1
ATOM 1422 N N . GLY A 1 177 ? 17.319 0.822 -17.413 1.00 69.31 177 GLY A N 1
ATOM 1423 C CA . GLY A 1 177 ? 16.352 1.040 -18.493 1.00 69.31 177 GLY A CA 1
ATOM 1424 C C . GLY A 1 177 ? 16.523 0.105 -19.692 1.00 69.31 177 GLY A C 1
ATOM 1425 O O . GLY A 1 177 ? 15.531 -0.333 -20.275 1.00 69.31 177 GLY A O 1
ATOM 1426 N N . GLN A 1 178 ? 17.762 -0.281 -20.023 1.00 73.19 178 GLN A N 1
ATOM 1427 C CA . GLN A 1 178 ? 18.036 -1.246 -21.097 1.00 73.19 178 GLN A CA 1
ATOM 1428 C C . GLN A 1 178 ? 17.403 -2.616 -20.801 1.00 73.19 178 GLN A C 1
ATOM 1430 O O . GLN A 1 178 ? 16.749 -3.212 -21.660 1.00 73.19 178 GLN A O 1
ATOM 1435 N N . PHE A 1 179 ? 17.559 -3.100 -19.570 1.00 75.25 179 PHE A N 1
ATOM 1436 C CA . PHE A 1 179 ? 17.077 -4.416 -19.145 1.00 75.25 179 PHE A CA 1
ATOM 1437 C C . PHE A 1 179 ? 15.625 -4.374 -18.667 1.00 75.25 179 PHE A C 1
ATOM 1439 O O . PHE A 1 179 ? 14.901 -5.351 -18.801 1.00 75.25 179 PHE A O 1
ATOM 1446 N N . GLY A 1 180 ? 15.161 -3.197 -18.253 1.00 73.50 180 GLY A N 1
ATOM 1447 C CA . GLY A 1 180 ? 13.796 -2.922 -17.832 1.00 73.50 180 GLY A CA 1
ATOM 1448 C C . GLY A 1 180 ? 13.472 -3.363 -16.410 1.00 73.50 180 GLY A C 1
ATOM 1449 O O . GLY A 1 180 ? 12.333 -3.716 -16.123 1.00 73.50 180 GLY A O 1
ATOM 1450 N N . PHE A 1 181 ? 14.479 -3.341 -15.542 1.00 82.56 181 PHE A N 1
ATOM 1451 C CA . PHE A 1 181 ? 14.358 -3.675 -14.125 1.00 82.56 181 PHE A CA 1
ATOM 1452 C C . PHE A 1 181 ? 14.576 -2.433 -13.270 1.00 82.56 181 PHE A C 1
ATOM 1454 O O . PHE A 1 181 ? 14.895 -1.373 -13.799 1.00 82.56 181 PHE A O 1
ATOM 1461 N N . SER A 1 182 ? 14.397 -2.539 -11.962 1.00 83.31 182 SER A N 1
ATOM 1462 C CA . SER A 1 182 ? 14.723 -1.470 -11.019 1.00 83.31 182 SER A CA 1
ATOM 1463 C C . SER A 1 182 ? 16.037 -1.780 -10.304 1.00 83.31 182 SER A C 1
ATOM 1465 O O . SER A 1 182 ? 16.224 -2.878 -9.784 1.00 83.31 182 SER A O 1
ATOM 1467 N N . ASP A 1 183 ? 16.943 -0.807 -10.262 1.00 82.56 183 ASP A N 1
ATOM 1468 C CA . ASP A 1 183 ? 18.131 -0.853 -9.409 1.00 82.56 183 ASP A CA 1
ATOM 1469 C C . ASP A 1 183 ? 17.951 0.143 -8.256 1.00 82.56 183 ASP A C 1
ATOM 1471 O O . ASP A 1 183 ? 17.717 1.331 -8.485 1.00 82.56 183 ASP A O 1
ATOM 1475 N N . GLU A 1 184 ? 18.023 -0.346 -7.015 1.00 81.81 184 GLU A N 1
ATOM 1476 C CA . GLU A 1 184 ? 17.913 0.470 -5.794 1.00 81.81 184 GLU A CA 1
ATOM 1477 C C . GLU A 1 184 ? 19.200 1.273 -5.491 1.00 81.81 184 GLU A C 1
ATOM 1479 O O . GLU A 1 184 ? 19.264 2.002 -4.497 1.00 81.81 184 GLU A O 1
ATOM 1484 N N . THR A 1 185 ? 20.224 1.121 -6.334 1.00 83.12 185 THR A N 1
ATOM 1485 C CA . THR A 1 185 ? 21.560 1.723 -6.265 1.00 83.12 185 THR A CA 1
ATOM 1486 C C . THR A 1 185 ? 21.932 2.382 -7.600 1.00 83.12 185 THR A C 1
ATOM 1488 O O . THR A 1 185 ? 21.156 2.355 -8.556 1.00 83.12 185 THR A O 1
ATOM 1491 N N . ASP A 1 186 ? 23.147 2.922 -7.695 1.00 84.56 186 ASP A N 1
ATOM 1492 C CA . ASP A 1 186 ? 23.695 3.537 -8.908 1.00 84.56 186 ASP A CA 1
ATOM 1493 C C . ASP A 1 186 ? 24.270 2.505 -9.906 1.00 84.56 186 ASP A C 1
ATOM 1495 O O . ASP A 1 186 ? 25.353 2.696 -10.460 1.00 84.56 186 ASP A O 1
ATOM 1499 N N . GLY A 1 187 ? 23.538 1.414 -10.163 1.00 81.25 187 GLY A N 1
ATOM 1500 C CA . GLY A 1 187 ? 23.906 0.389 -11.154 1.00 81.25 187 GLY A CA 1
ATOM 1501 C C . GLY A 1 187 ? 24.759 -0.765 -10.619 1.00 81.25 187 GLY A C 1
ATOM 1502 O O . GLY A 1 187 ? 25.182 -1.623 -11.391 1.00 81.25 187 GLY A O 1
ATOM 1503 N N . GLU A 1 188 ? 25.025 -0.790 -9.314 1.00 81.50 188 GLU A N 1
ATOM 1504 C CA . GLU A 1 188 ? 25.776 -1.853 -8.628 1.00 81.50 188 GLU A CA 1
ATOM 1505 C C . GLU A 1 188 ? 24.840 -2.787 -7.845 1.00 81.50 188 GLU A C 1
ATOM 1507 O O . GLU A 1 188 ? 25.260 -3.568 -6.983 1.00 81.50 188 GLU A O 1
ATOM 1512 N N . GLY A 1 189 ? 23.540 -2.687 -8.120 1.00 77.12 189 GLY A N 1
ATOM 1513 C CA . GLY A 1 189 ? 22.509 -3.393 -7.401 1.00 77.12 189 GLY A CA 1
ATOM 1514 C C . GLY A 1 189 ? 22.548 -4.871 -7.722 1.00 77.12 189 GLY A C 1
ATOM 1515 O O . GLY A 1 189 ? 22.839 -5.315 -8.833 1.00 77.12 189 GLY A O 1
ATOM 1516 N N . ARG A 1 190 ? 22.187 -5.671 -6.727 1.00 81.44 190 ARG A N 1
ATOM 1517 C CA . ARG A 1 190 ? 21.887 -7.079 -6.973 1.00 81.44 190 ARG A CA 1
ATOM 1518 C C . ARG A 1 190 ? 20.549 -7.199 -7.696 1.00 81.44 190 ARG A C 1
ATOM 1520 O O . ARG A 1 190 ? 19.609 -6.462 -7.404 1.00 81.44 190 ARG A O 1
ATOM 1527 N N . PHE A 1 191 ? 20.444 -8.213 -8.541 1.00 86.00 191 PHE A N 1
ATOM 1528 C CA . PHE A 1 191 ? 19.165 -8.625 -9.094 1.00 86.00 191 PHE A CA 1
ATOM 1529 C C . PHE A 1 191 ? 18.376 -9.427 -8.047 1.00 86.00 191 PHE A C 1
ATOM 1531 O O . PHE A 1 191 ? 18.789 -10.520 -7.649 1.00 86.00 191 PHE A O 1
ATOM 1538 N N . ASP A 1 192 ? 17.268 -8.877 -7.551 1.00 85.81 192 ASP A N 1
ATOM 1539 C CA . ASP A 1 192 ? 16.415 -9.522 -6.552 1.00 85.81 192 ASP A CA 1
ATOM 1540 C C . ASP A 1 192 ? 14.919 -9.213 -6.747 1.00 85.81 192 ASP A C 1
ATOM 1542 O O . ASP A 1 192 ? 14.484 -8.764 -7.806 1.00 85.81 192 ASP A O 1
ATOM 1546 N N . ARG A 1 193 ? 14.106 -9.497 -5.722 1.00 87.06 193 ARG A N 1
ATOM 1547 C CA . ARG A 1 193 ? 12.657 -9.256 -5.724 1.00 87.06 193 ARG A CA 1
ATOM 1548 C C . ARG A 1 193 ? 12.294 -7.836 -6.108 1.00 87.06 193 ARG A C 1
ATOM 1550 O O . ARG A 1 193 ? 11.377 -7.644 -6.900 1.00 87.06 193 ARG A O 1
ATOM 1557 N N . TYR A 1 194 ? 13.000 -6.854 -5.564 1.00 87.44 194 TYR A N 1
ATOM 1558 C CA . TYR A 1 194 ? 12.716 -5.450 -5.817 1.00 87.44 194 TYR A CA 1
ATOM 1559 C C . TYR A 1 194 ? 13.056 -5.063 -7.257 1.00 87.44 194 TYR A C 1
ATOM 1561 O O . TYR A 1 194 ? 12.375 -4.213 -7.825 1.00 87.44 194 TYR A O 1
ATOM 1569 N N . SER A 1 195 ? 13.995 -5.762 -7.901 1.00 87.88 195 SER A N 1
ATOM 1570 C CA . SER A 1 195 ? 14.338 -5.517 -9.304 1.00 87.88 195 SER A CA 1
ATOM 1571 C C . SER A 1 195 ? 13.168 -5.702 -10.268 1.00 87.88 195 SER A C 1
ATOM 1573 O O . SER A 1 195 ? 13.124 -5.029 -11.295 1.00 87.88 195 SER A O 1
ATOM 1575 N N . ILE A 1 196 ? 12.211 -6.575 -9.939 1.00 89.44 196 ILE A N 1
ATOM 1576 C CA . ILE A 1 196 ? 11.012 -6.813 -10.757 1.00 89.44 196 ILE A CA 1
ATOM 1577 C C . ILE A 1 196 ? 9.717 -6.322 -10.097 1.00 89.44 196 ILE A C 1
ATOM 1579 O O . ILE A 1 196 ? 8.740 -6.076 -10.793 1.00 89.44 196 ILE A O 1
ATOM 1583 N N . LEU A 1 197 ? 9.692 -6.158 -8.772 1.00 91.44 197 LEU A N 1
ATOM 1584 C CA . LEU A 1 197 ? 8.505 -5.725 -8.030 1.00 91.44 197 LEU A CA 1
ATOM 1585 C C . LEU A 1 197 ? 8.246 -4.224 -8.156 1.00 91.44 197 LEU A C 1
ATOM 1587 O O . LEU A 1 197 ? 7.103 -3.816 -8.339 1.00 91.44 197 LEU A O 1
ATOM 1591 N N . LEU A 1 198 ? 9.290 -3.396 -8.072 1.00 90.94 198 LEU A N 1
ATOM 1592 C CA . LEU A 1 198 ? 9.128 -1.944 -7.936 1.00 90.94 198 LEU A CA 1
ATOM 1593 C C . LEU A 1 198 ? 8.395 -1.311 -9.128 1.00 90.94 198 LEU A C 1
ATOM 1595 O O . LEU A 1 198 ? 7.669 -0.332 -8.956 1.00 90.94 198 LEU A O 1
ATOM 1599 N N . ILE A 1 199 ? 8.525 -1.890 -10.329 1.00 91.62 199 ILE A N 1
ATOM 1600 C CA . ILE A 1 199 ? 7.772 -1.432 -11.501 1.00 91.62 199 ILE A CA 1
ATOM 1601 C C . ILE A 1 199 ? 6.266 -1.726 -11.392 1.00 91.62 199 ILE A C 1
ATOM 1603 O O . ILE A 1 199 ? 5.442 -0.931 -11.845 1.00 91.62 199 ILE A O 1
ATOM 1607 N N . ALA A 1 200 ? 5.891 -2.851 -10.781 1.00 94.62 200 ALA A N 1
ATOM 1608 C CA . ALA A 1 200 ? 4.494 -3.168 -10.518 1.00 94.62 200 ALA A CA 1
ATOM 1609 C C . ALA A 1 200 ? 3.935 -2.259 -9.428 1.00 94.62 200 ALA A C 1
ATOM 1611 O O . ALA A 1 200 ? 2.870 -1.679 -9.629 1.00 94.62 200 ALA A O 1
ATOM 1612 N N . GLU A 1 201 ? 4.696 -2.046 -8.350 1.00 93.44 201 GLU A N 1
ATOM 1613 C CA . GLU A 1 201 ? 4.308 -1.125 -7.283 1.00 93.44 201 GLU A CA 1
ATOM 1614 C C . GLU A 1 201 ? 4.073 0.278 -7.842 1.00 93.44 201 GLU A C 1
ATOM 1616 O O . GLU A 1 201 ? 2.999 0.827 -7.637 1.00 93.44 201 GLU A O 1
ATOM 1621 N N . ILE A 1 202 ? 4.992 0.857 -8.627 1.00 92.00 202 ILE A N 1
ATOM 1622 C CA . ILE A 1 202 ? 4.751 2.197 -9.189 1.00 92.00 202 ILE A CA 1
ATOM 1623 C C . ILE A 1 202 ? 3.522 2.234 -10.108 1.00 92.00 202 ILE A C 1
ATOM 1625 O O . ILE A 1 202 ? 2.760 3.201 -10.062 1.00 92.00 202 ILE A O 1
ATOM 1629 N N . CYS A 1 203 ? 3.282 1.193 -10.912 1.00 95.06 203 CYS A N 1
ATOM 1630 C CA . CYS A 1 203 ? 2.073 1.112 -11.730 1.00 95.06 203 CYS A CA 1
ATOM 1631 C C . CYS A 1 203 ? 0.807 1.083 -10.859 1.00 95.06 203 CYS A C 1
ATOM 1633 O O . CYS A 1 203 ? -0.167 1.766 -11.173 1.00 95.06 203 CYS A O 1
ATOM 1635 N N . GLU A 1 204 ? 0.827 0.347 -9.750 1.00 95.19 204 GLU A N 1
ATOM 1636 C CA . GLU A 1 204 ? -0.271 0.309 -8.787 1.00 95.19 204 GLU A CA 1
ATOM 1637 C C . GLU A 1 204 ? -0.453 1.656 -8.075 1.00 95.19 204 GLU A C 1
ATOM 1639 O O . GLU A 1 204 ? -1.579 2.139 -7.991 1.00 95.19 204 GLU A O 1
ATOM 1644 N N . ARG A 1 205 ? 0.625 2.364 -7.712 1.00 92.38 205 ARG A N 1
ATOM 1645 C CA . ARG A 1 205 ? 0.549 3.724 -7.141 1.00 92.38 205 ARG A CA 1
ATOM 1646 C C . ARG A 1 205 ? -0.087 4.735 -8.098 1.00 92.38 205 ARG A C 1
ATOM 1648 O O . ARG A 1 205 ? -0.799 5.646 -7.665 1.00 92.38 205 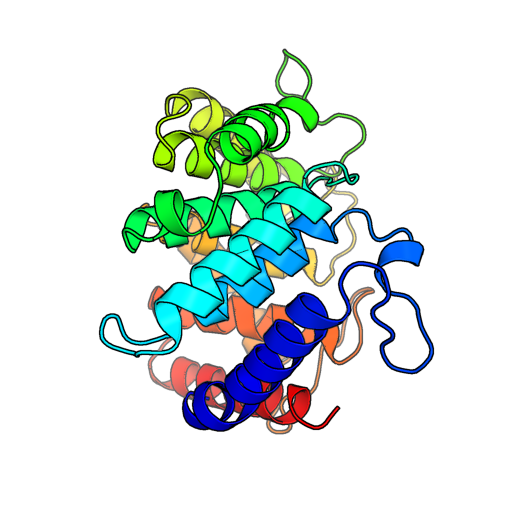ARG A O 1
ATOM 1655 N N . PHE A 1 206 ? 0.145 4.602 -9.405 1.00 93.12 206 PHE A N 1
ATOM 1656 C CA . PHE A 1 206 ? -0.569 5.408 -10.400 1.00 93.12 206 PHE A CA 1
ATOM 1657 C C . PHE A 1 206 ? -2.071 5.133 -10.322 1.00 93.12 206 PHE A C 1
ATOM 1659 O O . PHE A 1 206 ? -2.849 6.073 -10.166 1.00 93.12 206 PHE A O 1
ATOM 1666 N N . LEU A 1 207 ? -2.461 3.859 -10.353 1.00 94.38 207 LEU A N 1
ATOM 1667 C CA . LEU A 1 207 ? -3.861 3.445 -10.294 1.00 94.38 207 LEU A CA 1
ATOM 1668 C C . LEU A 1 207 ? -4.546 3.889 -8.995 1.00 94.38 207 LEU A C 1
ATOM 1670 O O . LEU A 1 207 ? -5.622 4.486 -9.045 1.00 94.38 207 LEU A O 1
ATOM 1674 N N . GLU A 1 208 ? -3.902 3.671 -7.846 1.00 91.25 208 GLU A N 1
ATOM 1675 C CA . GLU A 1 208 ? -4.394 4.063 -6.519 1.00 91.25 208 GLU A CA 1
ATOM 1676 C C . GLU A 1 208 ? -4.656 5.575 -6.442 1.00 91.25 208 GLU A C 1
ATOM 1678 O O . GLU A 1 208 ? -5.596 6.026 -5.786 1.00 91.25 208 GLU A O 1
ATOM 1683 N N . THR A 1 209 ? -3.863 6.368 -7.167 1.00 87.12 209 THR A N 1
ATOM 1684 C CA . THR A 1 209 ? -3.959 7.832 -7.169 1.00 87.12 209 THR A CA 1
ATOM 1685 C C . THR A 1 209 ? -4.730 8.401 -8.363 1.00 87.12 209 THR A C 1
ATOM 1687 O O . THR A 1 209 ? -4.654 9.606 -8.630 1.00 87.12 209 THR A O 1
ATOM 1690 N N . GLY A 1 210 ? -5.488 7.554 -9.070 1.00 87.00 210 GLY A N 1
ATOM 1691 C CA . GLY A 1 210 ? -6.360 7.935 -10.185 1.00 87.00 210 GLY A CA 1
ATOM 1692 C C . GLY A 1 210 ? -5.628 8.298 -11.481 1.00 87.00 210 GLY A C 1
ATOM 1693 O O . GLY A 1 210 ? -6.224 8.895 -12.375 1.00 87.00 210 GLY A O 1
ATOM 1694 N N . LEU A 1 211 ? -4.341 7.970 -11.586 1.00 90.19 211 LEU A N 1
ATOM 1695 C CA . LEU A 1 211 ? -3.531 8.144 -12.786 1.00 90.19 211 LEU A CA 1
ATOM 1696 C C . LEU A 1 211 ? -3.495 6.856 -13.614 1.00 90.19 211 LEU A C 1
ATOM 1698 O O . LEU A 1 211 ? -3.781 5.761 -13.134 1.00 90.19 211 LEU A O 1
ATOM 1702 N N . GLN A 1 212 ? -3.102 6.994 -14.877 1.00 93.88 212 GLN A N 1
ATOM 1703 C CA . GLN A 1 212 ? -2.841 5.862 -15.760 1.00 93.88 212 GLN A CA 1
ATOM 1704 C C . GLN A 1 212 ? -1.333 5.706 -15.964 1.00 93.88 212 GLN A C 1
ATOM 1706 O O . GLN A 1 212 ? -0.683 6.692 -16.327 1.00 93.88 212 GLN A O 1
ATOM 1711 N N . PRO A 1 213 ? -0.762 4.506 -15.748 1.00 93.88 213 PRO A N 1
ATOM 1712 C CA . PRO A 1 213 ? 0.630 4.240 -16.093 1.00 93.88 213 PRO A CA 1
ATOM 1713 C C . PRO A 1 213 ? 0.896 4.526 -17.574 1.00 93.88 213 PRO A C 1
ATOM 1715 O O . PRO A 1 213 ? 0.063 4.215 -18.432 1.00 93.88 213 PRO A O 1
ATOM 1718 N N . THR A 1 214 ? 2.063 5.099 -17.872 1.00 91.12 214 THR A N 1
ATOM 1719 C CA . THR A 1 214 ? 2.505 5.362 -19.248 1.00 91.12 214 THR A CA 1
ATOM 1720 C C . THR A 1 214 ? 2.761 4.058 -20.004 1.00 91.12 214 THR A C 1
ATOM 1722 O O . THR A 1 214 ? 2.973 3.004 -19.401 1.00 91.12 214 THR A O 1
ATOM 1725 N N . ASP A 1 215 ? 2.793 4.119 -21.336 1.00 92.31 215 ASP A N 1
ATOM 1726 C CA . ASP A 1 215 ? 3.116 2.943 -22.154 1.00 92.31 215 ASP A CA 1
ATOM 1727 C C . ASP A 1 215 ? 4.542 2.434 -21.900 1.00 92.31 215 ASP A C 1
ATOM 1729 O O . ASP A 1 215 ? 4.779 1.229 -21.917 1.00 92.31 215 ASP A O 1
ATOM 1733 N N . GLU A 1 216 ? 5.475 3.333 -21.567 1.00 88.69 216 GLU A N 1
ATOM 1734 C CA . GLU A 1 216 ? 6.821 2.966 -21.119 1.00 88.69 216 GLU A CA 1
ATOM 1735 C C . GLU A 1 216 ? 6.769 2.123 -19.837 1.00 88.69 216 GLU A C 1
ATOM 1737 O O . GLU A 1 216 ? 7.330 1.028 -19.800 1.00 88.69 216 GLU A O 1
ATOM 1742 N N . LEU A 1 217 ? 6.031 2.573 -18.813 1.00 90.44 217 LEU A N 1
ATOM 1743 C CA . LEU A 1 217 ? 5.860 1.823 -17.565 1.00 90.44 217 LEU A CA 1
ATOM 1744 C C . LEU A 1 217 ? 5.178 0.470 -17.797 1.00 90.44 217 LEU A C 1
ATOM 1746 O O . LEU A 1 217 ? 5.604 -0.530 -17.225 1.00 90.44 217 LEU A O 1
ATOM 1750 N N . LYS A 1 218 ? 4.172 0.406 -18.678 1.00 94.44 218 LYS A N 1
ATOM 1751 C CA . LYS A 1 218 ? 3.528 -0.861 -19.065 1.00 94.44 218 LYS A CA 1
ATOM 1752 C C . LYS A 1 218 ? 4.491 -1.803 -19.790 1.00 94.44 218 LYS A C 1
ATOM 1754 O O . LYS A 1 218 ? 4.451 -3.008 -19.555 1.00 94.44 218 LYS A O 1
ATOM 1759 N N . GLY A 1 219 ? 5.374 -1.271 -20.636 1.00 92.81 219 GLY A N 1
ATOM 1760 C CA . GLY A 1 219 ? 6.426 -2.043 -21.298 1.00 92.81 219 GLY A CA 1
ATOM 1761 C C . GLY A 1 219 ? 7.443 -2.621 -20.311 1.00 92.81 219 GLY A C 1
ATOM 1762 O O . GLY A 1 219 ? 7.851 -3.773 -20.446 1.00 92.81 219 GLY A O 1
ATOM 1763 N N . LEU A 1 220 ? 7.815 -1.862 -19.278 1.00 91.50 220 LEU A N 1
ATOM 1764 C CA . LEU A 1 220 ? 8.661 -2.355 -18.187 1.00 91.50 220 LEU A CA 1
ATOM 1765 C C . LEU A 1 220 ? 7.933 -3.403 -17.329 1.00 91.50 220 LEU A C 1
ATOM 1767 O O . LEU A 1 220 ? 8.493 -4.453 -17.017 1.00 91.50 220 LEU A O 1
ATOM 1771 N N . LEU A 1 221 ? 6.657 -3.164 -17.022 1.00 94.50 221 LEU A N 1
ATOM 1772 C CA . LEU A 1 221 ? 5.808 -4.109 -16.301 1.00 94.50 221 LEU A CA 1
ATOM 1773 C C . LEU A 1 221 ? 5.671 -5.442 -17.051 1.00 94.50 221 LEU A C 1
ATOM 1775 O O . LEU A 1 221 ? 5.723 -6.495 -16.423 1.00 94.50 221 LEU A O 1
ATOM 1779 N N . ARG A 1 222 ? 5.577 -5.421 -18.388 1.00 95.81 222 ARG A N 1
ATOM 1780 C CA . ARG A 1 222 ? 5.581 -6.638 -19.220 1.00 95.81 222 ARG A CA 1
ATOM 1781 C C . ARG A 1 222 ? 6.830 -7.484 -18.983 1.00 95.81 222 ARG A C 1
ATOM 1783 O O . ARG A 1 222 ? 6.707 -8.687 -18.791 1.00 95.81 222 ARG A O 1
ATOM 1790 N N . LYS A 1 223 ? 8.012 -6.863 -18.931 1.00 93.69 223 LYS A N 1
ATOM 1791 C CA . LYS A 1 223 ? 9.277 -7.572 -18.677 1.00 93.69 223 LYS A CA 1
ATOM 1792 C C . LYS A 1 223 ? 9.312 -8.199 -17.280 1.00 93.69 223 LYS A C 1
ATOM 1794 O O . LYS A 1 223 ? 9.776 -9.325 -17.120 1.00 93.69 223 LYS A O 1
ATOM 1799 N N . ALA A 1 224 ? 8.795 -7.499 -16.268 1.00 93.25 224 ALA A N 1
ATOM 1800 C CA . ALA A 1 224 ? 8.648 -8.063 -14.925 1.00 93.25 224 ALA A CA 1
ATOM 1801 C C . ALA A 1 224 ? 7.655 -9.238 -14.902 1.00 93.25 224 ALA A C 1
ATOM 1803 O O . ALA A 1 224 ? 7.924 -10.263 -14.273 1.00 93.25 224 ALA A O 1
ATOM 1804 N N . ALA A 1 225 ? 6.539 -9.119 -15.627 1.00 95.00 225 ALA A N 1
ATOM 1805 C CA . ALA A 1 225 ? 5.541 -10.172 -15.758 1.00 95.00 225 ALA A CA 1
ATOM 1806 C C . ALA A 1 225 ? 6.089 -11.421 -16.463 1.00 95.00 225 ALA A C 1
ATOM 1808 O O . ALA A 1 225 ? 5.788 -12.530 -16.030 1.00 95.00 225 ALA A O 1
ATOM 1809 N N . ASP A 1 226 ? 6.936 -11.258 -17.485 1.00 94.50 226 ASP A N 1
ATOM 1810 C CA . ASP A 1 226 ? 7.606 -12.376 -18.160 1.00 94.50 226 ASP A CA 1
ATOM 1811 C C . ASP A 1 226 ? 8.426 -13.201 -17.166 1.00 94.50 226 ASP A C 1
ATOM 1813 O O . ASP A 1 226 ? 8.329 -14.427 -17.141 1.00 94.50 226 ASP A O 1
ATOM 1817 N N . ILE A 1 227 ? 9.204 -12.544 -16.303 1.00 91.88 227 ILE A N 1
ATOM 1818 C CA . ILE A 1 227 ? 9.973 -13.241 -15.267 1.00 91.88 227 ILE A CA 1
ATOM 1819 C C . ILE A 1 227 ? 9.034 -13.919 -14.275 1.00 91.88 227 ILE A C 1
ATOM 1821 O O . ILE A 1 227 ? 9.220 -15.099 -13.986 1.00 91.88 227 ILE A O 1
ATOM 1825 N N . ALA A 1 228 ? 8.017 -13.204 -13.787 1.00 92.06 228 ALA A N 1
ATOM 1826 C CA . ALA A 1 228 ? 7.059 -13.740 -12.825 1.00 92.06 228 ALA A CA 1
ATOM 1827 C C . ALA A 1 228 ? 6.357 -15.005 -13.347 1.00 92.06 228 ALA A C 1
ATOM 1829 O O . ALA A 1 228 ? 6.244 -15.983 -12.613 1.00 92.06 228 ALA A O 1
ATOM 1830 N N . LEU A 1 229 ? 5.945 -15.018 -14.617 1.00 92.44 229 LEU A N 1
ATOM 1831 C CA . LEU A 1 229 ? 5.329 -16.179 -15.262 1.00 92.44 229 LEU A CA 1
ATOM 1832 C C . LEU A 1 229 ? 6.318 -17.335 -15.456 1.00 92.44 229 LEU A C 1
ATOM 1834 O O . LEU A 1 229 ? 5.938 -18.484 -15.258 1.00 92.44 229 LEU A O 1
ATOM 1838 N N . ASN A 1 230 ? 7.577 -17.047 -15.801 1.00 90.56 230 ASN A N 1
ATOM 1839 C CA . ASN A 1 230 ? 8.601 -18.079 -15.995 1.00 90.56 230 ASN A CA 1
ATOM 1840 C C . ASN A 1 230 ? 9.029 -18.766 -14.691 1.00 90.56 230 ASN A C 1
ATOM 1842 O O . ASN A 1 230 ? 9.434 -19.927 -14.722 1.00 90.56 230 ASN A O 1
ATOM 1846 N N . VAL A 1 231 ? 8.969 -18.067 -13.553 1.00 87.44 231 VAL A N 1
ATOM 1847 C CA . VAL A 1 231 ? 9.306 -18.656 -12.242 1.00 87.44 231 VAL A CA 1
ATOM 1848 C C . VAL A 1 231 ? 8.093 -19.220 -11.503 1.00 87.44 231 VAL A C 1
ATOM 1850 O O . VAL A 1 231 ? 8.265 -19.996 -10.562 1.00 87.44 231 VAL A O 1
ATOM 1853 N N . ALA A 1 232 ? 6.877 -18.852 -11.916 1.00 86.19 232 ALA A N 1
ATOM 1854 C CA . ALA A 1 232 ? 5.647 -19.393 -11.361 1.00 86.19 232 ALA A CA 1
ATOM 1855 C C . ALA A 1 232 ? 5.521 -20.897 -11.645 1.00 86.19 232 ALA A C 1
ATOM 1857 O O . ALA A 1 232 ? 5.941 -21.410 -12.680 1.00 86.19 232 ALA A O 1
ATOM 1858 N N . ASN A 1 233 ? 4.881 -21.616 -10.726 1.00 85.19 233 ASN A N 1
ATOM 1859 C CA . ASN A 1 233 ? 4.581 -23.035 -10.889 1.00 85.19 233 ASN A CA 1
ATOM 1860 C C . ASN A 1 233 ? 3.159 -23.365 -10.429 1.00 85.19 233 ASN A C 1
ATOM 1862 O O . ASN A 1 233 ? 2.444 -22.552 -9.839 1.00 85.19 233 ASN A O 1
ATOM 1866 N N . THR A 1 234 ? 2.744 -24.602 -10.694 1.00 85.06 234 THR A N 1
ATOM 1867 C CA . THR A 1 234 ? 1.395 -25.086 -10.390 1.00 85.06 234 THR A CA 1
ATOM 1868 C C . THR A 1 234 ? 1.113 -25.238 -8.900 1.00 85.06 234 THR A C 1
ATOM 1870 O O . THR A 1 234 ? -0.059 -25.280 -8.535 1.00 85.06 234 THR A O 1
ATOM 1873 N N . ALA A 1 235 ? 2.134 -25.326 -8.044 1.00 83.56 235 ALA A N 1
ATOM 1874 C CA . ALA A 1 235 ? 1.949 -25.364 -6.594 1.00 83.56 235 ALA A CA 1
ATOM 1875 C C . ALA A 1 235 ? 1.654 -23.969 -6.016 1.00 83.56 235 ALA A C 1
ATOM 1877 O O . ALA A 1 235 ? 1.058 -23.868 -4.946 1.00 83.56 235 ALA A O 1
ATOM 1878 N N . GLY A 1 236 ? 1.987 -22.900 -6.750 1.00 78.00 236 GLY A N 1
ATOM 1879 C CA . GLY A 1 236 ? 1.980 -21.529 -6.232 1.00 78.00 236 GLY A CA 1
ATOM 1880 C C . GLY A 1 236 ? 3.227 -21.208 -5.409 1.00 78.00 236 GLY A C 1
ATOM 1881 O O . GLY A 1 236 ? 3.264 -20.192 -4.727 1.00 78.00 236 GLY A O 1
ATOM 1882 N N . ASP A 1 237 ? 4.223 -22.092 -5.428 1.00 81.31 237 ASP A N 1
ATOM 1883 C CA . ASP A 1 237 ? 5.477 -21.880 -4.721 1.00 81.31 237 ASP A CA 1
ATOM 1884 C C . ASP A 1 237 ? 6.358 -20.929 -5.513 1.00 81.31 237 ASP A C 1
ATOM 1886 O O . ASP A 1 237 ? 6.324 -20.903 -6.743 1.00 81.31 237 ASP A O 1
ATOM 1890 N N . GLY A 1 238 ? 7.254 -20.250 -4.819 1.00 67.25 238 GLY A N 1
ATOM 1891 C CA . GLY A 1 238 ? 8.537 -19.942 -5.422 1.00 67.25 238 GLY A CA 1
ATOM 1892 C C . GLY A 1 238 ? 8.788 -18.466 -5.647 1.00 67.25 238 GLY A C 1
ATOM 1893 O O . GLY A 1 238 ? 8.167 -17.781 -6.452 1.00 67.25 238 GLY A O 1
ATOM 1894 N N . PHE A 1 239 ? 9.845 -18.040 -4.975 1.00 73.00 239 PHE A N 1
ATOM 1895 C CA . PHE A 1 239 ? 10.705 -16.945 -5.353 1.00 73.00 239 PHE A CA 1
ATOM 1896 C C . PHE A 1 239 ? 12.113 -17.558 -5.369 1.00 73.00 239 PHE A C 1
ATOM 1898 O O . PHE A 1 239 ? 12.598 -17.979 -4.321 1.00 73.00 239 PHE A O 1
ATOM 1905 N N . SER A 1 240 ? 12.704 -17.762 -6.551 1.00 71.69 240 SER A N 1
ATOM 1906 C CA . SER A 1 240 ? 13.863 -18.661 -6.741 1.00 71.69 240 SER A CA 1
ATOM 1907 C C . SER A 1 240 ? 15.219 -17.953 -6.815 1.00 71.69 240 SER A C 1
ATOM 1909 O O . SER A 1 240 ? 16.244 -18.596 -7.030 1.00 71.69 240 SER A O 1
ATOM 1911 N N . PHE A 1 241 ? 15.245 -16.634 -6.643 1.00 76.00 241 PHE A N 1
ATOM 1912 C CA . PHE A 1 241 ? 16.458 -15.824 -6.728 1.00 76.00 241 PHE A CA 1
ATOM 1913 C C . PHE A 1 241 ? 16.429 -14.687 -5.702 1.00 76.00 241 PHE A C 1
ATOM 1915 O O . PHE A 1 241 ? 15.401 -14.410 -5.098 1.00 76.00 241 PHE A O 1
ATOM 1922 N N . GLY A 1 242 ? 17.555 -14.012 -5.475 1.00 76.00 242 GLY A N 1
ATOM 1923 C CA . GLY A 1 242 ? 17.633 -12.896 -4.527 1.00 76.00 242 GLY A CA 1
ATOM 1924 C C . GLY A 1 242 ? 17.565 -13.308 -3.047 1.00 76.00 242 GLY A C 1
ATOM 1925 O O . GLY A 1 242 ? 17.798 -14.456 -2.685 1.00 76.00 242 GLY A O 1
ATOM 1926 N N . ARG A 1 243 ? 17.301 -12.334 -2.161 1.00 74.31 243 ARG A N 1
ATOM 1927 C CA . ARG A 1 243 ? 17.385 -12.512 -0.691 1.00 74.31 243 ARG A CA 1
ATOM 1928 C C . ARG A 1 243 ? 16.048 -12.774 0.002 1.00 74.31 243 ARG A C 1
ATOM 1930 O O . ARG A 1 243 ? 16.030 -13.152 1.167 1.00 74.31 243 ARG A O 1
ATOM 1937 N N . SER A 1 244 ? 14.936 -12.537 -0.683 1.00 71.06 244 SER A N 1
ATOM 1938 C CA . SER A 1 244 ? 13.586 -12.665 -0.123 1.00 71.06 244 SER A CA 1
ATOM 1939 C C . SER A 1 244 ? 12.968 -14.008 -0.505 1.00 71.06 244 SER A C 1
ATOM 1941 O O . SER A 1 244 ? 11.887 -14.052 -1.083 1.00 71.06 244 SER A O 1
ATOM 1943 N N . LEU A 1 245 ? 13.701 -15.088 -0.223 1.00 76.00 245 LEU A N 1
ATOM 1944 C CA . LEU A 1 245 ? 13.260 -16.459 -0.471 1.00 76.00 245 LEU A CA 1
ATOM 1945 C C . LEU A 1 245 ? 12.186 -16.861 0.554 1.00 76.00 245 LEU A C 1
ATOM 1947 O O . LEU A 1 245 ? 12.257 -16.469 1.720 1.00 76.00 245 LEU A O 1
ATOM 1951 N N . GLY A 1 246 ? 11.214 -17.663 0.123 1.00 75.31 246 GLY A N 1
ATOM 1952 C CA . GLY A 1 246 ? 10.133 -18.181 0.967 1.00 75.31 246 GLY A CA 1
ATOM 1953 C C . GLY A 1 246 ? 8.771 -17.526 0.705 1.00 75.31 246 GLY A C 1
ATOM 1954 O O . GLY A 1 246 ? 8.651 -16.731 -0.230 1.00 75.31 246 GLY A O 1
ATOM 1955 N N . PRO A 1 247 ? 7.750 -17.831 1.531 1.00 78.25 247 PRO A N 1
ATOM 1956 C CA . PRO A 1 247 ? 6.360 -17.447 1.265 1.00 78.25 247 PRO A CA 1
ATOM 1957 C C . PRO A 1 247 ? 6.177 -15.942 1.032 1.00 78.25 247 PRO A C 1
ATOM 1959 O O . PRO A 1 247 ? 5.501 -15.527 0.099 1.00 78.25 247 PRO A O 1
ATOM 1962 N N . TYR A 1 248 ? 6.882 -15.096 1.796 1.00 80.25 248 TYR A N 1
ATOM 1963 C CA . TYR A 1 248 ? 6.830 -13.637 1.618 1.00 80.25 248 TYR A CA 1
ATOM 1964 C C . TYR A 1 248 ? 7.368 -13.142 0.270 1.00 80.25 248 TYR A C 1
ATOM 1966 O O . TYR A 1 248 ? 7.022 -12.048 -0.167 1.00 80.25 248 TYR A O 1
ATOM 1974 N N . GLY A 1 249 ? 8.210 -13.912 -0.415 1.00 81.81 249 GLY A N 1
ATOM 1975 C CA . GLY A 1 249 ? 8.627 -13.600 -1.780 1.00 81.81 249 GLY A CA 1
ATOM 1976 C C . GLY A 1 249 ? 7.476 -13.704 -2.784 1.00 81.81 249 GLY A C 1
ATOM 1977 O O . GLY A 1 249 ? 7.433 -12.942 -3.747 1.00 81.81 249 GLY A O 1
ATOM 1978 N N . GLU A 1 250 ? 6.510 -14.586 -2.533 1.00 87.94 250 GLU A N 1
ATOM 1979 C CA . GLU A 1 250 ? 5.408 -14.900 -3.451 1.00 87.94 250 GLU A CA 1
ATOM 1980 C C . GLU A 1 250 ? 4.434 -13.734 -3.591 1.00 87.94 250 GLU A C 1
ATOM 1982 O O . GLU A 1 250 ? 3.868 -13.527 -4.664 1.00 87.94 250 GLU A O 1
ATOM 1987 N N . THR A 1 251 ? 4.293 -12.911 -2.547 1.00 89.00 251 THR A N 1
ATOM 1988 C CA . THR A 1 251 ? 3.447 -11.710 -2.587 1.00 89.00 251 THR A CA 1
ATOM 1989 C C . THR A 1 251 ? 3.915 -10.706 -3.638 1.00 89.00 251 THR A C 1
ATOM 1991 O O . THR A 1 251 ? 3.084 -10.024 -4.228 1.00 89.00 251 THR A O 1
ATOM 1994 N N . ALA A 1 252 ? 5.213 -10.671 -3.959 1.00 90.44 252 ALA A N 1
ATOM 1995 C CA . ALA A 1 252 ? 5.718 -9.836 -5.044 1.00 90.44 252 ALA A CA 1
ATOM 1996 C C . ALA A 1 252 ? 5.256 -10.329 -6.418 1.00 90.44 252 ALA A C 1
ATOM 1998 O O . ALA A 1 252 ? 4.916 -9.524 -7.279 1.00 90.44 252 ALA A O 1
ATOM 1999 N N . LEU A 1 253 ? 5.209 -11.648 -6.627 1.00 91.69 253 LEU A N 1
ATOM 2000 C CA . LEU A 1 253 ? 4.687 -12.213 -7.871 1.00 91.69 253 LEU A CA 1
ATOM 2001 C C . LEU A 1 253 ? 3.181 -11.982 -7.979 1.00 91.69 253 LEU A C 1
ATOM 2003 O O . LEU A 1 253 ? 2.695 -11.640 -9.054 1.00 91.69 253 LEU A O 1
ATOM 2007 N N . VAL A 1 254 ? 2.451 -12.107 -6.866 1.00 93.31 254 VAL A N 1
ATOM 2008 C CA . VAL A 1 254 ? 1.023 -11.768 -6.814 1.00 93.31 254 VAL A CA 1
ATOM 2009 C C . VAL A 1 254 ? 0.796 -10.308 -7.207 1.00 93.31 254 VAL A C 1
ATOM 2011 O O . VAL A 1 254 ? -0.059 -10.049 -8.054 1.00 93.31 254 VAL A O 1
ATOM 2014 N N . GLU A 1 255 ? 1.574 -9.371 -6.661 1.00 94.62 255 GLU A N 1
ATOM 2015 C CA . GLU A 1 255 ? 1.516 -7.948 -7.022 1.00 94.62 255 GLU A CA 1
ATOM 2016 C C . GLU A 1 255 ? 1.776 -7.748 -8.523 1.00 94.62 255 GLU A C 1
ATOM 2018 O O . GLU A 1 255 ? 0.907 -7.263 -9.247 1.00 94.62 255 GLU A O 1
ATOM 2023 N N . ILE A 1 256 ? 2.918 -8.225 -9.033 1.00 95.38 256 ILE A N 1
ATOM 2024 C CA . ILE A 1 256 ? 3.295 -8.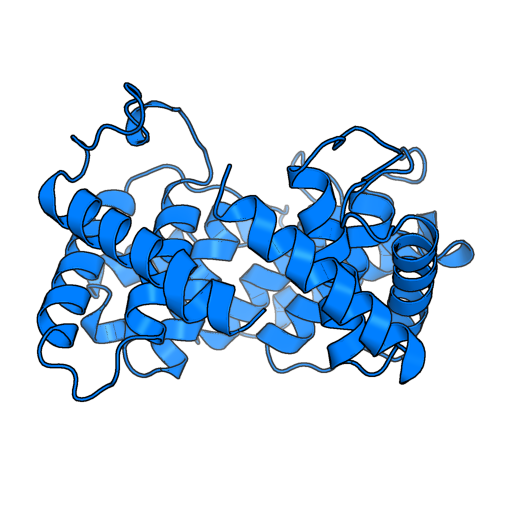087 -10.450 1.00 95.38 256 ILE A CA 1
ATOM 2025 C C . ILE A 1 256 ? 2.209 -8.638 -11.374 1.00 95.38 256 ILE A C 1
ATOM 2027 O O . ILE A 1 256 ? 1.777 -7.957 -12.308 1.00 95.38 256 ILE A O 1
ATOM 2031 N N . LEU A 1 257 ? 1.749 -9.864 -11.124 1.00 95.75 257 LEU A N 1
ATOM 2032 C CA . LEU A 1 257 ? 0.789 -10.546 -11.986 1.00 95.75 257 LEU A CA 1
ATOM 2033 C C . LEU A 1 257 ? -0.602 -9.908 -11.907 1.00 95.75 257 LEU A C 1
ATOM 2035 O O . LEU A 1 257 ? -1.277 -9.794 -12.930 1.00 95.75 257 LEU A O 1
ATOM 2039 N N . SER A 1 258 ? -1.031 -9.462 -10.723 1.00 95.75 258 SER A N 1
ATOM 2040 C CA . SER A 1 258 ? -2.336 -8.818 -10.542 1.00 95.75 258 SER A CA 1
ATOM 2041 C C . SER A 1 258 ? -2.406 -7.453 -11.230 1.00 95.75 258 SER A C 1
ATOM 2043 O O . SER A 1 258 ? -3.342 -7.209 -11.997 1.00 95.75 258 SER A O 1
ATOM 2045 N N . VAL A 1 259 ? -1.384 -6.610 -11.056 1.00 97.31 259 VAL A N 1
ATOM 2046 C CA . VAL A 1 259 ? -1.284 -5.300 -11.713 1.00 97.31 259 VAL A CA 1
ATOM 2047 C C . VAL A 1 259 ? -1.169 -5.469 -13.230 1.00 97.31 259 VAL A C 1
ATOM 2049 O O . VAL A 1 259 ? -1.871 -4.796 -13.988 1.00 97.31 259 VAL A O 1
ATOM 2052 N N . SER A 1 260 ? -0.367 -6.433 -13.694 1.00 97.75 260 SER A N 1
ATOM 2053 C CA . SER A 1 260 ? -0.235 -6.748 -15.126 1.00 97.75 260 SER A CA 1
ATOM 2054 C C . SER A 1 260 ? -1.548 -7.230 -15.742 1.00 97.75 260 SER A C 1
ATOM 2056 O O . SER A 1 260 ? -1.902 -6.832 -16.856 1.00 97.75 260 SER A O 1
ATOM 2058 N N . ALA A 1 261 ? -2.302 -8.069 -15.026 1.00 97.50 261 ALA A N 1
ATOM 2059 C CA . ALA A 1 261 ? -3.608 -8.533 -15.475 1.00 97.50 261 ALA A CA 1
ATOM 2060 C C . ALA A 1 261 ? -4.616 -7.377 -15.562 1.00 97.50 261 ALA A C 1
ATOM 2062 O O . ALA A 1 261 ? -5.327 -7.271 -16.567 1.00 97.50 261 ALA A O 1
ATOM 2063 N N . TYR A 1 262 ? -4.649 -6.511 -14.542 1.00 96.94 262 TYR A N 1
ATOM 2064 C CA . TYR A 1 262 ? -5.536 -5.347 -14.474 1.00 96.94 262 TYR A CA 1
ATOM 2065 C C . TYR A 1 262 ? -5.274 -4.356 -15.614 1.00 96.94 262 TYR A C 1
ATOM 2067 O O . TYR A 1 262 ? -6.203 -3.916 -16.288 1.00 96.94 262 TYR A O 1
ATOM 2075 N N . LEU A 1 263 ? -4.001 -4.061 -15.890 1.00 97.56 263 LEU A N 1
ATOM 2076 C CA . LEU A 1 263 ? -3.583 -3.135 -16.948 1.00 97.56 263 LEU A CA 1
ATOM 2077 C C . LEU A 1 263 ? -3.625 -3.734 -18.360 1.00 97.56 263 LEU A C 1
ATOM 2079 O O . LEU A 1 263 ? -3.232 -3.063 -19.313 1.00 97.56 263 LEU A O 1
ATOM 2083 N N . ASN A 1 264 ? -4.104 -4.974 -18.512 1.00 97.06 264 ASN A N 1
ATOM 2084 C CA . ASN A 1 264 ? -4.132 -5.709 -19.781 1.00 97.06 264 ASN A CA 1
ATOM 2085 C C . ASN A 1 264 ? -2.748 -5.858 -20.441 1.00 97.06 264 ASN A C 1
ATOM 2087 O O . ASN A 1 264 ? -2.644 -5.910 -21.662 1.00 97.06 264 ASN A O 1
ATOM 2091 N N . VAL A 1 265 ? -1.694 -5.956 -19.628 1.00 97.44 265 VAL A N 1
ATOM 2092 C CA . VAL A 1 265 ? -0.325 -6.262 -20.078 1.00 97.44 265 VAL A CA 1
ATOM 2093 C C . VAL A 1 265 ? -0.158 -7.762 -20.364 1.00 97.44 265 VAL A C 1
ATOM 2095 O O . VAL A 1 265 ? 0.680 -8.163 -21.173 1.00 97.44 265 VAL A O 1
ATOM 2098 N N . LEU A 1 266 ? -0.978 -8.592 -19.716 1.00 98.38 266 LEU A N 1
ATOM 2099 C CA . LEU A 1 266 ? -1.062 -10.033 -19.946 1.00 98.38 266 LEU A CA 1
ATOM 2100 C C . LEU A 1 266 ? -2.041 -10.381 -21.074 1.00 98.38 266 LEU A C 1
ATOM 2102 O O . LEU A 1 266 ? -3.127 -9.795 -21.170 1.00 98.38 266 LEU A O 1
ATOM 2106 N N . THR A 1 267 ? -1.705 -11.404 -21.858 1.00 98.25 267 THR A N 1
ATOM 2107 C CA . THR A 1 267 ? -2.636 -12.058 -22.789 1.00 98.25 267 THR A CA 1
ATOM 2108 C C . THR A 1 267 ? -3.775 -12.764 -22.032 1.00 98.25 267 THR A C 1
ATOM 2110 O O . THR A 1 267 ? -3.665 -13.010 -20.826 1.00 98.25 267 THR A O 1
ATOM 2113 N N . PRO A 1 268 ? -4.889 -13.129 -22.700 1.00 97.88 268 PRO A N 1
ATOM 2114 C CA . PRO A 1 268 ? -5.977 -13.861 -22.051 1.00 97.88 268 PRO A CA 1
ATOM 2115 C C . PRO A 1 268 ? -5.542 -15.175 -21.387 1.00 97.88 268 PRO A C 1
ATOM 2117 O O . PRO A 1 268 ? -6.040 -15.495 -20.311 1.00 97.88 268 PRO A O 1
ATOM 2120 N N . GLU A 1 269 ? -4.609 -15.909 -21.996 1.00 97.06 269 GLU A N 1
ATOM 2121 C CA . GLU A 1 269 ? -4.071 -17.157 -21.443 1.00 97.06 269 GLU A CA 1
ATOM 2122 C C . GLU A 1 269 ? -3.195 -16.890 -20.212 1.00 97.06 269 GLU A C 1
ATOM 2124 O O . GLU A 1 269 ? -3.414 -17.466 -19.149 1.00 97.06 269 GLU A O 1
ATOM 2129 N N . GLU A 1 270 ? -2.270 -15.933 -20.303 1.00 97.56 270 GLU A N 1
ATOM 2130 C CA . GLU A 1 270 ? -1.406 -15.559 -19.178 1.00 97.56 270 GLU A CA 1
ATOM 2131 C C . GLU A 1 270 ? -2.201 -15.067 -17.965 1.00 97.56 270 GLU A C 1
ATOM 2133 O O . GLU A 1 270 ? -1.825 -15.340 -16.826 1.00 97.56 270 GLU A O 1
ATOM 2138 N N . LYS A 1 271 ? -3.336 -14.388 -18.182 1.00 97.50 271 LYS A N 1
ATOM 2139 C CA . LYS A 1 271 ? -4.246 -14.013 -17.090 1.00 97.50 271 LYS A CA 1
ATOM 2140 C C . LYS A 1 271 ? -4.785 -15.231 -16.347 1.00 97.50 271 LYS A C 1
ATOM 2142 O O . LYS A 1 271 ? -4.923 -15.172 -15.128 1.00 97.50 271 LYS A O 1
ATOM 2147 N N . GLN A 1 272 ? -5.066 -16.337 -17.039 1.00 95.06 272 GLN A N 1
ATOM 2148 C CA . GLN A 1 272 ? -5.503 -17.567 -16.377 1.00 95.06 272 GLN A CA 1
ATOM 2149 C C . GLN A 1 272 ? -4.399 -18.121 -15.472 1.00 95.06 272 GLN A C 1
ATOM 2151 O O . GLN A 1 272 ? -4.680 -18.462 -14.321 1.00 95.06 272 GLN A O 1
ATOM 2156 N N . TYR A 1 273 ? -3.147 -18.137 -15.943 1.00 93.44 273 TYR A N 1
ATOM 2157 C CA . TYR A 1 273 ? -1.998 -18.541 -15.127 1.00 93.44 273 TYR A CA 1
ATOM 2158 C C . TYR A 1 273 ? -1.806 -17.622 -13.921 1.00 93.44 273 TYR A C 1
ATOM 2160 O O . TYR A 1 273 ? -1.708 -18.112 -12.795 1.00 93.44 273 TYR A O 1
ATOM 2168 N N . ALA A 1 274 ? -1.858 -16.306 -14.131 1.00 94.31 274 ALA A N 1
ATOM 2169 C CA . ALA A 1 274 ? -1.776 -15.307 -13.071 1.00 94.31 274 ALA A CA 1
ATOM 2170 C C . ALA A 1 274 ? -2.845 -15.522 -11.989 1.00 94.31 274 ALA A C 1
ATOM 2172 O O . ALA A 1 274 ? -2.528 -15.617 -10.805 1.00 94.31 274 ALA A O 1
ATOM 2173 N N . TYR A 1 275 ? -4.117 -15.663 -12.373 1.00 93.62 275 TYR A N 1
ATOM 2174 C CA . TYR A 1 275 ? -5.208 -15.851 -11.412 1.00 93.62 275 TYR A CA 1
ATOM 2175 C C . TYR A 1 275 ? -5.137 -17.190 -10.679 1.00 93.62 275 TYR A C 1
ATOM 2177 O O . TYR A 1 275 ? -5.479 -17.262 -9.491 1.00 93.62 275 TYR A O 1
ATOM 2185 N N . ALA A 1 276 ? -4.693 -18.247 -11.360 1.00 92.44 276 ALA A N 1
ATOM 2186 C CA . ALA A 1 276 ? -4.510 -19.557 -10.758 1.00 92.44 276 ALA A CA 1
ATOM 2187 C C . ALA A 1 276 ? -3.341 -19.558 -9.759 1.00 92.44 276 ALA A C 1
ATOM 2189 O O . ALA A 1 276 ? -3.483 -20.111 -8.668 1.00 92.44 276 ALA A O 1
ATOM 2190 N N . PHE A 1 277 ? -2.216 -18.923 -10.097 1.00 92.25 277 PHE A N 1
ATOM 2191 C CA . PHE A 1 277 ? -1.072 -18.752 -9.200 1.00 92.25 277 PHE A CA 1
ATOM 2192 C C . PHE A 1 277 ? -1.462 -17.921 -7.970 1.00 92.25 277 PHE A C 1
ATOM 2194 O O . PHE A 1 277 ? -1.393 -18.417 -6.846 1.00 92.25 277 PHE A O 1
ATOM 2201 N N . SER A 1 278 ? -1.998 -16.712 -8.172 1.00 91.88 278 SER A N 1
ATOM 2202 C CA . SER A 1 278 ? -2.375 -15.812 -7.075 1.00 91.88 278 SER A CA 1
ATOM 2203 C C . SER A 1 278 ? -3.446 -16.399 -6.156 1.00 91.88 278 SER A C 1
ATOM 2205 O O . SER A 1 278 ? -3.416 -16.172 -4.949 1.00 91.88 278 SER A O 1
ATOM 2207 N N . SER A 1 279 ? -4.373 -17.205 -6.688 1.00 91.50 279 SER A N 1
ATOM 2208 C CA . SER A 1 279 ? -5.361 -17.904 -5.854 1.00 91.50 279 SER A CA 1
ATOM 2209 C C . SER A 1 279 ? -4.732 -18.953 -4.935 1.00 91.50 279 SER A C 1
ATOM 2211 O O . SER A 1 279 ? -5.229 -19.130 -3.826 1.00 91.50 279 SER A O 1
ATOM 2213 N N . ARG A 1 280 ? -3.669 -19.642 -5.371 1.00 90.94 280 ARG A N 1
ATOM 2214 C CA . ARG A 1 280 ? -2.969 -20.647 -4.553 1.00 90.94 280 ARG A CA 1
ATOM 2215 C C . ARG A 1 280 ? -2.123 -20.002 -3.468 1.00 90.94 280 ARG A C 1
ATOM 2217 O O . ARG A 1 280 ? -2.208 -20.432 -2.323 1.00 90.94 280 ARG A O 1
ATOM 2224 N N . VAL A 1 281 ? -1.393 -18.939 -3.812 1.00 90.50 281 VAL A N 1
ATOM 2225 C CA . VAL A 1 281 ? -0.655 -18.136 -2.825 1.00 90.50 281 VAL A CA 1
ATOM 2226 C C . VAL A 1 281 ? -1.624 -17.617 -1.761 1.00 90.50 281 VAL A C 1
ATOM 2228 O O . VAL A 1 281 ? -1.414 -17.846 -0.576 1.00 90.50 281 VAL A O 1
ATOM 2231 N N . ALA A 1 282 ? -2.747 -17.015 -2.171 1.00 89.50 282 ALA A N 1
ATOM 2232 C CA . ALA A 1 282 ? -3.755 -16.524 -1.233 1.00 89.50 282 ALA A CA 1
ATOM 2233 C C . ALA A 1 282 ? -4.314 -17.628 -0.319 1.00 89.50 282 ALA A C 1
ATOM 2235 O O . ALA A 1 282 ? -4.496 -17.379 0.867 1.00 89.50 282 ALA A O 1
ATOM 2236 N N . ALA A 1 283 ? -4.579 -18.830 -0.848 1.00 89.38 283 ALA A N 1
ATOM 2237 C CA . ALA A 1 283 ? -5.068 -19.955 -0.045 1.00 89.38 283 ALA A CA 1
ATOM 2238 C C . ALA A 1 283 ? -4.053 -20.355 1.031 1.00 89.38 283 ALA A C 1
ATOM 2240 O O . ALA A 1 283 ? -4.401 -20.447 2.200 1.00 89.38 283 ALA A O 1
ATOM 2241 N N . ARG A 1 284 ? -2.785 -20.507 0.646 1.00 88.31 284 ARG A N 1
ATOM 2242 C CA . ARG A 1 284 ? -1.705 -20.895 1.557 1.00 88.31 284 ARG A CA 1
ATOM 2243 C C . ARG A 1 284 ? -1.520 -19.922 2.711 1.00 88.31 284 ARG A C 1
ATOM 2245 O O . ARG A 1 284 ? -1.306 -20.348 3.835 1.00 88.31 284 ARG A O 1
ATOM 2252 N N . TYR A 1 285 ? -1.621 -18.626 2.435 1.00 86.88 285 TYR A N 1
ATOM 2253 C CA . TYR A 1 285 ? -1.498 -17.591 3.457 1.00 86.88 285 TYR A CA 1
ATOM 2254 C C . TYR A 1 285 ? -2.601 -17.632 4.520 1.00 86.88 285 TYR A C 1
ATOM 2256 O O . TYR A 1 285 ? -2.423 -17.035 5.576 1.00 86.88 285 TYR A O 1
ATOM 2264 N N . MET A 1 286 ? -3.730 -18.297 4.255 1.00 87.31 286 MET A N 1
ATOM 2265 C CA . MET A 1 286 ? -4.792 -18.466 5.251 1.00 87.31 286 MET A CA 1
ATOM 2266 C C . MET A 1 286 ? -4.541 -19.626 6.216 1.00 87.31 286 MET A C 1
ATOM 2268 O O . MET A 1 286 ? -5.125 -19.614 7.296 1.00 87.31 286 MET A O 1
ATOM 2272 N N . ASP A 1 287 ? -3.682 -20.576 5.838 1.00 81.06 287 ASP A N 1
ATOM 2273 C CA . ASP A 1 287 ? -3.434 -21.828 6.565 1.00 81.06 287 ASP A CA 1
ATOM 2274 C C . ASP A 1 287 ? -2.016 -21.895 7.179 1.00 81.06 287 ASP A C 1
ATOM 2276 O O . ASP A 1 287 ? -1.573 -22.975 7.576 1.00 81.06 287 ASP A O 1
ATOM 2280 N N . PHE A 1 288 ? -1.279 -20.776 7.196 1.00 70.88 288 PHE A N 1
ATOM 2281 C CA . PHE A 1 288 ? 0.112 -20.707 7.667 1.00 70.88 288 PHE A CA 1
ATOM 2282 C C . PHE A 1 288 ? 0.235 -20.616 9.192 1.00 70.88 288 PHE A C 1
ATOM 2284 O O . PHE A 1 288 ? -0.627 -19.959 9.819 1.00 70.88 288 PHE A O 1
#

Organism: Ricinus communis (NCBI:txid3988)

Foldseek 3Di:
DVCLCPVFVLVVLVVVLVQCLVCPQNDDDPNDRPNPPPPLLVQLVLLLSLLVNLLPQDPPHPCNLVSLVSLQVNLVSPLVDRHDQVSLLSNLLSLLSCVVVVNNCSNHPPVSVVSNLVRSALCQQADPVRHGDPFFLLSLLSSLLSLLSCVSVVNDHNVSNVVSVVSSVVQCCQQPLVVLFDASDNNPRDDFLRRLQSLLVSQVSCVSSVHHDDPSSLVSLLSSLVVLLVQADQQLADDDDDDPHDLVSSVSSLSSLVSCVVNVSDDPVSVVSSVSSNVNSSNVVSVD

Sequence (288 aa):
MNRIVQDNAYQQLDYFFKKLATEKEGIVMDGTSPFKSGDKFLPGKVAAGLGHVLLNTPKDDPSLPQKLKDYRDIADMTVGMDNHTWGIYYYIGTLVKLKQAGLLERAVSPVTLEKLRKQLDWRTFVTPQWDLINLPTNYYGVAFSIARLRMMMGWEDDSAGKVLLEKMLTHYKKYSGQFGFSDETDGEGRFDRYSILLIAEICERFLETGLQPTDELKGLLRKAADIALNVANTAGDGFSFGRSLGPYGETALVEILSVSAYLNVLTPEEKQYAYAFSSRVAARYMDF

pLDDT: mean 92.27, std 6.57, range [67.25, 98.69]

Secondary structure (DSSP, 8-state):
-HHIIIIIIHHHHHHHHHHHHHHGGG--BTTB-GGGS--TTHHHHHHHHHHHHHHHS-TT-TTHHHHHHHHHHHHHHHTTS---THHHHHHHHHHHHHHHTT-HHHHS-HHHHHHHHHHS-GGGSB-TTS-BSS--TTHHHHHHHHHHHHHHHTSS-SHHHHHHHHHHHHHHHHHTTTTT---SSSS----SHHHHHHHHHHHHHHHHTT----HHHHHHHHHHHHHHHHH--TT-----SSS--SHHHHHHHHHHHHHHHHTT-S-HHHHHHHHHHHHHHHHHHH--